Protein AF-0000000076756910 (afdb_homodimer)

Sequence (276 aa):
MNANWENCRSMVLSVLRIAAGYMFMLHGSAKLLGLPHVEMFDGLQLFSLYGVAGMLELGGGLLVLLGLFTRPAAFILSGQMAVAYFIGHVSGKGHALIPFMNGGEAAALFSFVFLYLAAAGGGKWSLDAMLCKKRQGYMNANWENCRSMVLSVLRIAAGYMFMLHGSAKLLGLPHVEMFDGLQLFSLYGVAGMLELGGGLLVLLGLFTRPAAFILSGQMAVAYFIGHVSGKGHALIPFMNGGEAAALFSFVFLYLAAAGGGKWSLDAMLCKKRQGY

Nearest PDB structures (foldseek):
  8jj5-assembly1_D  TM=4.216E-01  e=4.833E+00  Sus scrofa
  8hj1-assembly1_R  TM=2.826E-01  e=2.549E+00  Homo sapiens
  8ufh-assembly1_G  TM=2.211E-01  e=7.527E+00  Acinetobacter baylyi ADP1
  8fro-assembly1_G  TM=2.506E-01  e=7.527E+00  Acinetobacter baylyi ADP1
  8jj5-assembly1_D  TM=4.221E-01  e=3.986E+00  Sus scrofa

Foldseek 3Di:
DDPVVQQVVLVVLLVLQLVLLVVQLCLLCCQPVVVPPDPVNPPPDLPDLSNVSSCLSNVLSVCSNQQHVLQVSLQVLLVSLVCCQCVVFCVVQNPSPPSVRRVSPSSNVSNVSSNVCNVVGNGDRHVVNVVVVVVVPD/DDPVVVQVVLVVLLVLQLVLLVVQLCLLCCQPVVVPPDPVNPPPDLPDLSNVSSCLSNVLSVCSNQQHVLQVSLQVLLVSLVCCQCVVFCVPQNPSPPSVRRVSPSSNVSNVSSNVCNVVGNGDRHVVNVVVVVVVPD

Secondary structure (DSSP, 8-state):
--HHHHHHHHHHHHHHHHHHHHHHHHHHHHHHH-SS--GGGTT--TTSHHHHHHHIIIIIHHHHHHTSSHHHHHHHHHHHHHHIIIIIIIHHH--TT-GGGTT-HHHHHHHHHHHHHHHH-S-TTSHHHHHHHHHTT-/--HHHHHHHHHHHHHHHHHHHHHHHHHHHHHHH-SS--GGGTT--TTSHHHHHHHIIIIIHHHHHHTSSHHHHHHHHHHHHHHIIIIIIIHHH--TT-GGGTT-HHHHHHHHHHHHHHHH-S-TTSHHHHHHHHHTT-

Solvent-accessible surface area (backbone atoms only — not comparable to full-atom values): 13238 Å² total; per-residue (Å²): 134,60,69,68,54,55,50,49,30,28,46,41,44,22,51,37,38,33,52,51,12,48,61,41,19,43,55,7,29,20,43,74,68,45,51,61,75,47,79,90,36,64,86,62,47,64,87,38,75,66,25,47,48,16,50,47,23,31,55,37,13,47,30,35,37,48,8,39,63,22,30,67,41,21,41,52,49,14,51,50,22,50,49,44,25,45,64,71,13,24,71,82,59,36,52,79,89,41,33,78,78,29,76,22,38,48,34,50,50,47,17,40,52,22,43,32,31,31,59,66,40,38,34,66,78,10,47,49,47,53,53,54,44,55,70,70,68,109,133,62,69,68,54,56,50,49,32,28,45,41,42,21,51,36,38,33,52,52,12,48,61,42,18,44,55,7,29,20,44,72,69,45,51,61,75,46,77,90,35,62,86,62,47,65,87,38,75,65,26,48,48,17,50,47,24,31,54,39,15,48,30,35,38,48,7,39,64,22,29,66,42,22,42,53,50,14,52,50,22,49,49,44,27,46,67,69,14,25,70,82,60,35,53,80,89,41,32,78,78,29,75,23,38,45,35,49,50,48,16,40,54,22,44,32,30,31,58,68,40,36,33,65,78,10,47,47,47,52,53,54,44,53,71,69,66,110

Radius of gyration: 18.99 Å; Cα contacts (8 Å, |Δi|>4): 455; chains: 2; bounding box: 44×50×40 Å

InterPro domains:
  IPR032808 DoxX family [PF07681] (13-89)
  IPR051907 DoxX-like inner membrane-associated oxidoreductase [PTHR33452] (6-134)

Organism: NCBI:txid1073362

pLDDT: mean 96.22, std 7.47, range [47.09, 99.0]

Structure (mmCIF, N/CA/C/O backbone):
data_AF-0000000076756910-model_v1
#
loop_
_entity.id
_entity.type
_entity.pdbx_description
1 polymer 'DoxX family protein'
#
loop_
_atom_site.group_PDB
_atom_site.id
_atom_site.type_symbol
_atom_site.label_atom_id
_atom_site.label_alt_id
_atom_site.label_comp_id
_atom_site.label_asym_id
_atom_site.label_entity_id
_atom_site.label_seq_id
_atom_site.pdbx_PDB_ins_code
_atom_site.Cartn_x
_atom_site.Cartn_y
_atom_site.Cartn_z
_atom_site.occupancy
_atom_site.B_iso_or_equiv
_atom_site.auth_seq_id
_atom_site.auth_comp_id
_atom_site.auth_asym_id
_atom_site.auth_atom_id
_atom_site.pdbx_PDB_model_num
ATOM 1 N N . MET A 1 1 ? 5.43 24.969 6.242 1 56.47 1 MET A N 1
ATOM 2 C CA . MET A 1 1 ? 4.949 24.266 5.055 1 56.47 1 MET A CA 1
ATOM 3 C C . MET A 1 1 ? 3.939 25.125 4.297 1 56.47 1 MET A C 1
ATOM 5 O O . MET A 1 1 ? 3.021 25.688 4.895 1 56.47 1 MET A O 1
ATOM 9 N N . ASN A 1 2 ? 4.156 25.484 2.977 1 75.94 2 ASN A N 1
ATOM 10 C CA . ASN A 1 2 ? 3.297 26.312 2.141 1 75.94 2 ASN A CA 1
ATOM 11 C C . ASN A 1 2 ? 1.908 25.703 1.982 1 75.94 2 ASN A C 1
ATOM 13 O O . ASN A 1 2 ? 1.761 24.484 1.964 1 75.94 2 ASN A O 1
ATOM 17 N N . ALA A 1 3 ? 0.9 26.469 2.182 1 86.75 3 ALA A N 1
ATOM 18 C CA . ALA A 1 3 ? -0.508 26.094 2.094 1 86.75 3 ALA A CA 1
ATOM 19 C C . ALA A 1 3 ? -0.773 25.25 0.851 1 86.75 3 ALA A C 1
ATOM 21 O O . ALA A 1 3 ? -1.549 24.281 0.897 1 86.75 3 ALA A O 1
ATOM 22 N N . ASN A 1 4 ? -0.135 25.547 -0.211 1 88.94 4 ASN A N 1
ATOM 23 C CA . ASN A 1 4 ? -0.32 24.828 -1.466 1 88.94 4 ASN A CA 1
ATOM 24 C C . ASN A 1 4 ? 0.181 23.391 -1.366 1 88.94 4 ASN A C 1
ATOM 26 O O . ASN A 1 4 ? -0.437 22.469 -1.912 1 88.94 4 ASN A O 1
ATOM 30 N N . TRP A 1 5 ? 1.183 23.203 -0.645 1 88.88 5 TRP A N 1
ATOM 31 C CA . TRP A 1 5 ? 1.76 21.875 -0.508 1 88.88 5 TRP A CA 1
ATOM 32 C C . TRP A 1 5 ? 0.896 21 0.39 1 88.88 5 TRP A C 1
ATOM 34 O O . TRP A 1 5 ? 0.742 19.797 0.136 1 88.88 5 TRP A O 1
ATOM 44 N N . GLU A 1 6 ? 0.354 21.656 1.402 1 90.31 6 GLU A N 1
ATOM 45 C CA . GLU A 1 6 ? -0.531 20.922 2.299 1 90.31 6 GLU A CA 1
ATOM 46 C C . GLU A 1 6 ? -1.795 20.469 1.574 1 90.31 6 GLU A C 1
ATOM 48 O O . GLU A 1 6 ? -2.299 19.359 1.823 1 90.31 6 GLU A O 1
ATOM 53 N N . ASN A 1 7 ? -2.221 21.359 0.764 1 93.38 7 ASN A N 1
ATOM 54 C CA . ASN A 1 7 ? -3.391 21.016 -0.039 1 93.38 7 ASN A CA 1
ATOM 55 C C . ASN A 1 7 ? -3.098 19.844 -0.984 1 93.38 7 ASN A C 1
ATOM 57 O O . ASN A 1 7 ? -3.918 18.938 -1.129 1 93.38 7 ASN A O 1
ATOM 61 N N . CYS A 1 8 ? -1.988 19.906 -1.622 1 95.44 8 CYS A N 1
ATOM 62 C CA . CYS A 1 8 ? -1.572 18.828 -2.516 1 95.44 8 CYS A CA 1
ATOM 63 C C . CYS A 1 8 ? -1.446 17.516 -1.761 1 95.44 8 CYS A C 1
ATOM 65 O O . CYS A 1 8 ? -1.952 16.484 -2.211 1 95.44 8 CYS A O 1
ATOM 67 N N . ARG A 1 9 ? -0.808 17.578 -0.657 1 96.62 9 ARG A N 1
ATOM 68 C CA . ARG A 1 9 ? -0.624 16.391 0.165 1 96.62 9 ARG A CA 1
ATOM 69 C C . ARG A 1 9 ? -1.966 15.773 0.55 1 96.62 9 ARG A C 1
ATOM 71 O O . ARG A 1 9 ? -2.143 14.555 0.478 1 96.62 9 ARG A O 1
ATOM 78 N N . SER A 1 10 ? -2.883 16.594 0.909 1 97.88 10 SER A N 1
ATOM 79 C CA . SER A 1 10 ? -4.195 16.109 1.332 1 97.88 10 SER A CA 1
ATOM 80 C C . SER A 1 10 ? -4.969 15.508 0.164 1 97.88 10 SER A C 1
ATOM 82 O O . SER A 1 10 ? -5.711 14.539 0.339 1 97.88 10 SER A O 1
ATOM 84 N N . MET A 1 11 ? -4.797 16.078 -0.981 1 98.44 11 MET A N 1
ATOM 85 C CA . MET A 1 11 ? -5.434 15.539 -2.182 1 98.44 11 MET A CA 1
ATOM 86 C C . MET A 1 11 ? -4.844 14.18 -2.551 1 98.44 11 MET A C 1
ATOM 88 O O . MET A 1 11 ? -5.582 13.242 -2.873 1 98.44 11 MET A O 1
ATOM 92 N N . VAL A 1 12 ? -3.551 14.086 -2.475 1 98.81 12 VAL A N 1
ATOM 93 C CA . VAL A 1 12 ? -2.904 12.836 -2.844 1 98.81 12 VAL A CA 1
ATOM 94 C C . VAL A 1 12 ? -3.203 11.766 -1.791 1 98.81 12 VAL A C 1
ATOM 96 O O . VAL A 1 12 ? -3.338 10.586 -2.115 1 98.81 12 VAL A O 1
ATOM 99 N N . LEU A 1 13 ? -3.359 12.18 -0.541 1 98.88 13 LEU A N 1
ATOM 100 C CA . LEU A 1 13 ? -3.82 11.258 0.485 1 98.88 13 LEU A CA 1
ATOM 101 C C . LEU A 1 13 ? -5.184 10.68 0.124 1 98.88 13 LEU A C 1
ATOM 103 O O . LEU A 1 13 ? -5.43 9.484 0.306 1 98.88 13 LEU A O 1
ATOM 107 N N . SER A 1 14 ? -6.082 11.539 -0.373 1 98.94 14 SER A N 1
ATOM 108 C CA . SER A 1 14 ? -7.395 11.078 -0.814 1 98.94 14 SER A CA 1
ATOM 109 C C . SER A 1 14 ? -7.273 10.047 -1.933 1 98.94 14 SER A C 1
ATOM 111 O O . SER A 1 14 ? -8.023 9.07 -1.964 1 98.94 14 SER A O 1
ATOM 113 N N . VAL A 1 15 ? -6.348 10.273 -2.785 1 98.94 15 VAL A N 1
ATOM 114 C CA . VAL A 1 15 ? -6.145 9.359 -3.902 1 98.94 15 VAL A CA 1
ATOM 115 C C . VAL A 1 15 ? -5.688 7.996 -3.383 1 98.94 15 VAL A C 1
ATOM 117 O O . VAL A 1 15 ? -6.203 6.957 -3.801 1 98.94 15 VAL A O 1
ATOM 120 N N . LEU A 1 16 ? -4.762 7.996 -2.477 1 98.94 16 LEU A N 1
ATOM 121 C CA . LEU A 1 16 ? -4.305 6.754 -1.869 1 98.94 16 LEU A CA 1
ATOM 122 C C . LEU A 1 16 ? -5.449 6.035 -1.165 1 98.94 16 LEU A C 1
ATOM 124 O O . LEU A 1 16 ? -5.629 4.828 -1.33 1 98.94 16 LEU A O 1
ATOM 128 N N . ARG A 1 17 ? -6.172 6.762 -0.408 1 98.94 17 ARG A N 1
ATOM 129 C CA . ARG A 1 17 ? -7.293 6.203 0.342 1 98.94 17 ARG A CA 1
ATOM 130 C C . ARG A 1 17 ? -8.328 5.59 -0.596 1 98.94 17 ARG A C 1
ATOM 132 O O . ARG A 1 17 ? -8.812 4.48 -0.356 1 98.94 17 ARG A O 1
ATOM 139 N N . ILE A 1 18 ? -8.711 6.305 -1.617 1 99 18 ILE A N 1
ATOM 140 C CA . ILE A 1 18 ? -9.719 5.855 -2.566 1 99 18 ILE A CA 1
ATOM 141 C C . ILE A 1 18 ? -9.234 4.586 -3.27 1 99 18 ILE A C 1
ATOM 143 O O . ILE A 1 18 ? -9.984 3.609 -3.379 1 99 18 ILE A O 1
ATOM 147 N N . ALA A 1 19 ? -8.016 4.602 -3.711 1 98.94 19 ALA A N 1
ATOM 148 C CA . ALA A 1 19 ? -7.453 3.439 -4.395 1 98.94 19 ALA A CA 1
ATOM 149 C C . ALA A 1 19 ? -7.402 2.227 -3.471 1 98.94 19 ALA A C 1
ATOM 151 O O . ALA A 1 19 ? -7.852 1.138 -3.84 1 98.94 19 ALA A O 1
ATOM 152 N N . ALA A 1 20 ? -6.863 2.424 -2.244 1 98.94 20 ALA A N 1
ATOM 153 C CA . ALA A 1 20 ? -6.742 1.328 -1.284 1 98.94 20 ALA A CA 1
ATOM 154 C C . ALA A 1 20 ? -8.117 0.806 -0.875 1 98.94 20 ALA A C 1
ATOM 156 O O . ALA A 1 20 ? -8.336 -0.406 -0.814 1 98.94 20 ALA A O 1
ATOM 157 N N . GLY A 1 21 ? -9.055 1.775 -0.58 1 99 21 GLY A N 1
ATOM 158 C CA . GLY A 1 21 ? -10.398 1.36 -0.213 1 99 21 GLY A CA 1
ATOM 159 C C . GLY A 1 21 ? -11.094 0.559 -1.299 1 99 21 GLY A C 1
ATOM 160 O O . GLY A 1 21 ? -11.734 -0.454 -1.016 1 99 21 GLY A O 1
ATOM 161 N N . TYR A 1 22 ? -10.938 0.992 -2.502 1 98.94 22 TYR A N 1
ATOM 162 C CA . TYR A 1 22 ? -11.562 0.326 -3.637 1 98.94 22 TYR A CA 1
ATOM 163 C C . TYR A 1 22 ? -11.008 -1.082 -3.818 1 98.94 22 TYR A C 1
ATOM 165 O O . TYR A 1 22 ? -11.773 -2.051 -3.898 1 98.94 22 TYR A O 1
ATOM 173 N N . MET A 1 23 ? -9.719 -1.171 -3.904 1 98.94 23 MET A N 1
ATOM 174 C CA . MET A 1 23 ? -9.086 -2.469 -4.117 1 98.94 23 MET A CA 1
ATOM 175 C C . MET A 1 23 ? -9.43 -3.432 -2.984 1 98.94 23 MET A C 1
ATOM 177 O O . MET A 1 23 ? -9.641 -4.621 -3.219 1 98.94 23 MET A O 1
ATOM 181 N N . PHE A 1 24 ? -9.422 -2.861 -1.76 1 98.94 24 PHE A N 1
ATOM 182 C CA . PHE A 1 24 ? -9.719 -3.678 -0.59 1 98.94 24 PHE A CA 1
ATOM 183 C C . PHE A 1 24 ? -11.156 -4.176 -0.63 1 98.94 24 PHE A C 1
ATOM 185 O O . PHE A 1 24 ? -11.422 -5.348 -0.35 1 98.94 24 PHE A O 1
ATOM 192 N N . MET A 1 25 ? -12.109 -3.33 -1.024 1 98.94 25 MET A N 1
ATOM 193 C CA . MET A 1 25 ? -13.531 -3.648 -1.124 1 98.94 25 MET A CA 1
ATOM 194 C C . MET A 1 25 ? -13.766 -4.773 -2.123 1 98.94 25 MET A C 1
ATOM 196 O O . MET A 1 25 ? -14.656 -5.605 -1.93 1 98.94 25 MET A O 1
ATOM 200 N N . LEU A 1 26 ? -12.992 -4.816 -3.145 1 98.88 26 LEU A N 1
ATOM 201 C CA . LEU A 1 26 ? -13.133 -5.844 -4.172 1 98.88 26 LEU A CA 1
ATOM 202 C C . LEU A 1 26 ? -12.961 -7.234 -3.572 1 98.88 26 LEU A C 1
ATOM 204 O O . LEU A 1 26 ? -13.602 -8.188 -4.02 1 98.88 26 LEU A O 1
ATOM 208 N N . HIS A 1 27 ? -12.102 -7.348 -2.584 1 98.81 27 HIS A N 1
ATOM 209 C CA . HIS A 1 27 ? -11.922 -8.625 -1.91 1 98.81 27 HIS A CA 1
ATOM 210 C C . HIS A 1 27 ? -13.211 -9.07 -1.23 1 98.81 27 HIS A C 1
ATOM 212 O O . HIS A 1 27 ? -13.586 -10.242 -1.304 1 98.81 27 HIS A O 1
ATOM 218 N N . GLY A 1 28 ? -13.859 -8.109 -0.531 1 98.81 28 GLY A N 1
ATOM 219 C CA . GLY A 1 28 ? -15.133 -8.422 0.098 1 98.81 28 GLY A CA 1
ATOM 220 C C . GLY A 1 28 ? -16.234 -8.75 -0.9 1 98.81 28 GLY A C 1
ATOM 221 O O . GLY A 1 28 ? -17.047 -9.648 -0.669 1 98.81 28 GLY A O 1
ATOM 222 N N . SER A 1 29 ? -16.266 -7.996 -1.976 1 98.75 29 SER A N 1
ATOM 223 C CA . SER A 1 29 ? -17.25 -8.242 -3.033 1 98.75 29 SER A CA 1
ATOM 224 C C . SER A 1 29 ? -17.078 -9.641 -3.615 1 98.75 29 SER A C 1
ATOM 226 O O . SER A 1 29 ? -18.078 -10.328 -3.869 1 98.75 29 SER A O 1
ATOM 228 N N . ALA A 1 30 ? -15.875 -10.078 -3.869 1 98.75 30 ALA A N 1
ATOM 229 C CA . ALA A 1 30 ? -15.617 -11.414 -4.395 1 98.75 30 ALA A CA 1
ATOM 230 C C . ALA A 1 30 ? -16.062 -12.484 -3.408 1 98.75 30 ALA A C 1
ATOM 232 O O . ALA A 1 30 ? -16.656 -13.492 -3.803 1 98.75 30 ALA A O 1
ATOM 233 N N . LYS A 1 31 ? -15.836 -12.242 -2.107 1 98.75 31 LYS A N 1
ATOM 234 C CA . LYS A 1 31 ? -16.109 -13.242 -1.087 1 98.75 31 LYS A CA 1
ATOM 235 C C . LYS A 1 31 ? -17.609 -13.367 -0.837 1 98.75 31 LYS A C 1
ATOM 237 O O . LYS A 1 31 ? -18.141 -14.477 -0.716 1 98.75 31 LYS A O 1
ATOM 242 N N . LEU A 1 32 ? -18.281 -12.211 -0.833 1 98.38 32 LEU A N 1
ATOM 243 C CA . LEU A 1 32 ? -19.656 -12.219 -0.344 1 98.38 32 LEU A CA 1
ATOM 244 C C . LEU A 1 32 ? -20.641 -12.18 -1.504 1 98.38 32 LEU A C 1
ATOM 246 O O . LEU A 1 32 ? -21.766 -12.688 -1.388 1 98.38 32 LEU A O 1
ATOM 250 N N . LEU A 1 33 ? -20.25 -11.516 -2.604 1 98.12 33 LEU A N 1
ATOM 251 C CA . LEU A 1 33 ? -21.188 -11.289 -3.689 1 98.12 33 LEU A CA 1
ATOM 252 C C . LEU A 1 33 ? -20.812 -12.102 -4.922 1 98.12 33 LEU A C 1
ATOM 254 O O . LEU A 1 33 ? -21.562 -12.156 -5.895 1 98.12 33 LEU A O 1
ATOM 258 N N . GLY A 1 34 ? -19.609 -12.703 -4.945 1 98.12 34 GLY A N 1
ATOM 259 C CA . GLY A 1 34 ? -19.141 -13.438 -6.105 1 98.12 34 GLY A CA 1
ATOM 260 C C . GLY A 1 34 ? -18.812 -12.547 -7.285 1 98.12 34 GLY A C 1
ATOM 261 O O . GLY A 1 34 ? -18.859 -12.984 -8.438 1 98.12 34 GLY A O 1
ATOM 262 N N . LEU A 1 35 ? -18.625 -11.203 -6.992 1 97.75 35 LEU A N 1
ATOM 263 C CA . LEU A 1 35 ? -18.266 -10.219 -8.008 1 97.75 35 LEU A CA 1
ATOM 264 C C . LEU A 1 35 ? -16.891 -9.602 -7.707 1 97.75 35 LEU A C 1
ATOM 266 O O . LEU A 1 35 ? -16.797 -8.625 -6.961 1 97.75 35 LEU A O 1
ATOM 270 N N . PRO A 1 36 ? -15.82 -9.992 -8.445 1 97.81 36 PRO A N 1
ATOM 271 C CA . PRO A 1 36 ? -15.812 -11.062 -9.445 1 97.81 36 PRO A CA 1
ATOM 272 C C . PRO A 1 36 ? -15.945 -12.453 -8.828 1 97.81 36 PRO A C 1
ATOM 274 O O . PRO A 1 36 ? -15.812 -12.609 -7.613 1 97.81 36 PRO A O 1
ATOM 277 N N . HIS A 1 37 ? -16.156 -13.422 -9.625 1 98.12 37 HIS A N 1
ATOM 278 C CA . HIS A 1 37 ? -16.25 -14.797 -9.164 1 98.12 37 HIS A CA 1
ATOM 279 C C . HIS A 1 37 ? -14.859 -15.383 -8.914 1 98.12 37 HIS A C 1
ATOM 281 O O . HIS A 1 37 ? -13.984 -15.297 -9.773 1 98.12 37 HIS A O 1
ATOM 287 N N . VAL A 1 38 ? -14.734 -15.906 -7.742 1 97.31 38 VAL A N 1
ATOM 288 C CA . VAL A 1 38 ? -13.555 -16.656 -7.34 1 97.31 38 VAL A CA 1
ATOM 289 C C . VAL A 1 38 ? -13.977 -18.016 -6.773 1 97.31 38 VAL A C 1
ATOM 291 O O . VAL A 1 38 ? -14.68 -18.078 -5.758 1 97.31 38 VAL A O 1
ATOM 294 N N . GLU A 1 39 ? -13.547 -19.031 -7.367 1 97.62 39 GLU A N 1
ATOM 295 C CA . GLU A 1 39 ? -14.008 -20.375 -7.086 1 97.62 39 GLU A CA 1
ATOM 296 C C . GLU A 1 39 ? -13.805 -20.75 -5.621 1 97.62 39 GLU A C 1
ATOM 298 O O . GLU A 1 39 ? -14.664 -21.375 -5.004 1 97.62 39 GLU A O 1
ATOM 303 N N . MET A 1 40 ? -12.773 -20.297 -5.043 1 95.38 40 MET A N 1
ATOM 304 C CA . MET A 1 40 ? -12.422 -20.656 -3.676 1 95.38 40 MET A CA 1
ATOM 305 C C . MET A 1 40 ? -13.461 -20.156 -2.688 1 95.38 40 MET A C 1
ATOM 307 O O . MET A 1 40 ? -13.562 -20.656 -1.567 1 95.38 40 MET A O 1
ATOM 311 N N . PHE A 1 41 ? -14.25 -19.219 -3.102 1 97.31 41 PHE A N 1
ATOM 312 C CA . PHE A 1 41 ? -15.195 -18.609 -2.17 1 97.31 41 PHE A CA 1
ATOM 313 C C . PHE A 1 41 ? -16.594 -19.172 -2.367 1 97.31 41 PHE A C 1
ATOM 315 O O . PHE A 1 41 ? -17.531 -18.734 -1.696 1 97.31 41 PHE A O 1
ATOM 322 N N . ASP A 1 42 ? -16.719 -20.078 -3.299 1 97.19 42 ASP A N 1
ATOM 323 C CA . ASP A 1 42 ? -18.031 -20.703 -3.488 1 97.19 42 ASP A CA 1
ATOM 324 C C . ASP A 1 42 ? -18.5 -21.375 -2.207 1 97.19 42 ASP A C 1
ATOM 326 O O . ASP A 1 42 ? -17.75 -22.109 -1.567 1 97.19 42 ASP A O 1
ATOM 330 N N . GLY A 1 43 ? -19.766 -21.109 -1.822 1 96.44 43 GLY A N 1
ATOM 331 C CA . GLY A 1 43 ? -20.328 -21.766 -0.662 1 96.44 43 GLY A CA 1
ATOM 332 C C . GLY A 1 43 ? -19.828 -21.219 0.655 1 96.44 43 GLY A C 1
ATOM 333 O O . GLY A 1 43 ? -20.031 -21.812 1.71 1 96.44 43 GLY A O 1
ATOM 334 N N . LEU A 1 44 ? -19.203 -20.094 0.571 1 95.81 44 LEU A N 1
ATOM 335 C CA . LEU A 1 44 ? -18.672 -19.422 1.75 1 95.81 44 LEU A CA 1
ATOM 336 C C . LEU A 1 44 ? -19.75 -19.203 2.793 1 95.81 44 LEU A C 1
ATOM 338 O O . LEU A 1 44 ? -20.859 -18.797 2.455 1 95.81 44 LEU A O 1
ATOM 342 N N . GLN A 1 45 ? -19.391 -19.547 4.074 1 97.38 45 GLN A N 1
ATOM 343 C CA . GLN A 1 45 ? -20.281 -19.281 5.191 1 97.38 45 GLN A CA 1
ATOM 344 C C . GLN A 1 45 ? -20.031 -17.906 5.797 1 97.38 45 GLN A C 1
ATOM 346 O O . GLN A 1 45 ? -18.875 -17.547 6.051 1 97.38 45 GLN A O 1
ATOM 351 N N . LEU A 1 46 ? -21.016 -17.281 6.137 1 96.44 46 LEU A N 1
ATOM 352 C CA . LEU A 1 46 ? -20.922 -15.883 6.559 1 96.44 46 LEU A CA 1
ATOM 353 C C . LEU A 1 46 ? -20.141 -15.758 7.863 1 96.44 46 LEU A C 1
ATOM 355 O O . LEU A 1 46 ? -19.391 -14.797 8.055 1 96.44 46 LEU A O 1
ATOM 359 N N . PHE A 1 47 ? -20.234 -16.75 8.734 1 97.31 47 PHE A N 1
ATOM 360 C CA . PHE A 1 47 ? -19.594 -16.609 10.039 1 97.31 47 PHE A CA 1
ATOM 361 C C . PHE A 1 47 ? -18.312 -17.438 10.109 1 97.31 47 PHE A C 1
ATOM 363 O O . PHE A 1 47 ? -17.75 -17.609 11.18 1 97.31 47 PHE A O 1
ATOM 370 N N . SER A 1 48 ? -17.828 -17.906 8.922 1 97.38 48 SER A N 1
ATOM 371 C CA . SER A 1 48 ? -16.484 -18.453 8.812 1 97.38 48 SER A CA 1
ATOM 372 C C . SER A 1 48 ? -15.43 -17.344 8.836 1 97.38 48 SER A C 1
ATOM 374 O O . SER A 1 48 ? -15.766 -16.156 8.82 1 97.38 48 SER A O 1
ATOM 376 N N . LEU A 1 49 ? -14.195 -17.734 8.938 1 96.75 49 LEU A N 1
ATOM 377 C CA . LEU A 1 49 ? -13.086 -16.781 8.891 1 96.75 49 LEU A CA 1
ATOM 378 C C . LEU A 1 49 ? -13.148 -15.938 7.625 1 96.75 49 LEU A C 1
ATOM 380 O O . LEU A 1 49 ? -13.039 -14.711 7.688 1 96.75 49 LEU A O 1
ATOM 384 N N . TYR A 1 50 ? -13.383 -16.547 6.5 1 97.12 50 TYR A N 1
ATOM 385 C CA . TYR A 1 50 ? -13.469 -15.836 5.23 1 97.12 50 TYR A CA 1
ATOM 386 C C . TYR A 1 50 ? -14.727 -14.984 5.168 1 97.12 50 TYR A C 1
ATOM 388 O O . TYR A 1 50 ? -14.734 -13.922 4.539 1 97.12 50 TYR A O 1
ATOM 396 N N . GLY A 1 51 ? -15.789 -15.43 5.793 1 98.25 51 GLY A N 1
ATOM 397 C CA . GLY A 1 51 ? -17.016 -14.641 5.84 1 98.25 51 GLY A CA 1
ATOM 398 C C . GLY A 1 51 ? -16.859 -13.352 6.617 1 98.25 51 GLY A C 1
ATOM 399 O O . GLY A 1 51 ? -17.25 -12.281 6.141 1 98.25 51 GLY A O 1
ATOM 400 N N . VAL A 1 52 ? -16.266 -13.477 7.773 1 98.38 52 VAL A N 1
ATOM 401 C CA . VAL A 1 52 ? -16.016 -12.297 8.594 1 98.38 52 VAL A CA 1
ATOM 402 C C . VAL A 1 52 ? -15.047 -11.359 7.875 1 98.38 52 VAL A C 1
ATOM 404 O O . VAL A 1 52 ? -15.25 -10.141 7.867 1 98.38 52 VAL A O 1
ATOM 407 N N . ALA A 1 53 ? -14.055 -11.953 7.277 1 98.75 53 ALA A N 1
ATOM 408 C CA . ALA A 1 53 ? -13.125 -11.141 6.492 1 98.75 53 ALA A CA 1
ATOM 409 C C . ALA A 1 53 ? -13.859 -10.391 5.379 1 98.75 53 ALA A C 1
ATOM 411 O O . ALA A 1 53 ? -13.617 -9.203 5.16 1 98.75 53 ALA A O 1
ATOM 412 N N . GLY A 1 54 ? -14.688 -11.062 4.66 1 98.81 54 GLY A N 1
ATOM 413 C CA . GLY A 1 54 ? -15.453 -10.445 3.592 1 98.81 54 GLY A CA 1
ATOM 414 C C . GLY A 1 54 ? -16.312 -9.281 4.062 1 98.81 54 GLY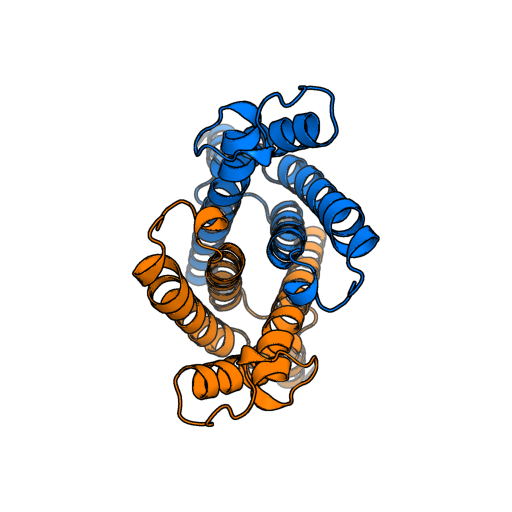 A C 1
ATOM 415 O O . GLY A 1 54 ? -16.406 -8.258 3.387 1 98.81 54 GLY A O 1
ATOM 416 N N . MET A 1 55 ? -16.938 -9.438 5.219 1 98.88 55 MET A N 1
ATOM 417 C CA . MET A 1 55 ? -17.766 -8.375 5.77 1 98.88 55 MET A CA 1
ATOM 418 C C . MET A 1 55 ? -16.922 -7.148 6.105 1 98.88 55 MET A C 1
ATOM 420 O O . MET A 1 55 ? -17.328 -6.023 5.797 1 98.88 55 MET A O 1
ATOM 424 N N . LEU A 1 56 ? -15.836 -7.383 6.711 1 98.94 56 LEU A N 1
ATOM 425 C CA . LEU A 1 56 ? -14.953 -6.273 7.031 1 98.94 56 LEU A CA 1
ATOM 426 C C . LEU A 1 56 ? -14.414 -5.621 5.758 1 98.94 56 LEU A C 1
ATOM 428 O O . LEU A 1 56 ? -14.336 -4.391 5.676 1 98.94 56 LEU A O 1
ATOM 432 N N . GLU A 1 57 ? -14.078 -6.457 4.82 1 99 57 GLU A N 1
ATOM 433 C CA . GLU A 1 57 ? -13.5 -5.953 3.58 1 99 57 GLU A CA 1
ATOM 434 C C . GLU A 1 57 ? -14.531 -5.164 2.771 1 99 57 GLU A C 1
ATOM 436 O O . GLU A 1 57 ? -14.234 -4.074 2.281 1 99 57 GLU A O 1
ATOM 441 N N . LEU A 1 58 ? -15.703 -5.66 2.641 1 98.94 58 LEU A N 1
ATOM 442 C CA . LEU A 1 58 ? -16.719 -4.965 1.872 1 98.94 58 LEU A CA 1
ATOM 443 C C . LEU A 1 58 ? -17.188 -3.701 2.596 1 98.94 58 LEU A C 1
ATOM 445 O O . LEU A 1 58 ? -17.141 -2.607 2.029 1 98.94 58 LEU A O 1
ATOM 449 N N . GLY A 1 59 ? -17.609 -3.906 3.838 1 98.88 59 GLY A N 1
ATOM 450 C CA . GLY A 1 59 ? -18.078 -2.775 4.617 1 98.88 59 GLY A CA 1
ATOM 451 C C . GLY A 1 59 ? -17 -1.771 4.941 1 98.88 59 GLY A C 1
ATOM 452 O O . GLY A 1 59 ? -17.172 -0.569 4.723 1 98.88 59 GLY A O 1
ATOM 453 N N . GLY A 1 60 ? -15.906 -2.264 5.512 1 98.94 60 GLY A N 1
ATOM 454 C CA . GLY A 1 60 ? -14.797 -1.395 5.855 1 98.94 60 GLY A CA 1
ATOM 455 C C . GLY A 1 60 ? -14.148 -0.742 4.648 1 98.94 60 GLY A C 1
ATOM 456 O O . GLY A 1 60 ? -13.797 0.439 4.691 1 98.94 60 GLY A O 1
ATOM 457 N N . GLY A 1 61 ? -13.961 -1.537 3.559 1 98.94 61 GLY A N 1
ATOM 458 C CA . GLY A 1 61 ? -13.438 -0.965 2.326 1 98.94 61 GLY A CA 1
ATOM 459 C C . GLY A 1 61 ? -14.305 0.156 1.779 1 98.94 61 GLY A C 1
ATOM 460 O O . GLY A 1 61 ? -13.789 1.168 1.302 1 98.94 61 GLY A O 1
ATOM 461 N N . LEU A 1 62 ? -15.57 -0.001 1.839 1 98.94 62 LEU A N 1
ATOM 462 C CA . LEU A 1 62 ? -16.5 1.026 1.384 1 98.94 62 LEU A CA 1
ATOM 463 C C . LEU A 1 62 ? -16.375 2.283 2.238 1 98.94 62 LEU A C 1
ATOM 465 O O . LEU A 1 62 ? -16.375 3.398 1.711 1 98.94 62 LEU A O 1
ATOM 469 N N . LEU A 1 63 ? -16.344 2.121 3.543 1 98.94 63 LEU A N 1
ATOM 470 C CA . LEU A 1 63 ? -16.188 3.266 4.434 1 98.94 63 LEU A CA 1
ATOM 471 C C . LEU A 1 63 ? -14.898 4.023 4.125 1 98.94 63 LEU A C 1
ATOM 473 O O . LEU A 1 63 ? -14.906 5.254 4.039 1 98.94 63 LEU A O 1
ATOM 477 N N . VAL A 1 64 ? -13.828 3.291 3.941 1 98.94 64 VAL A N 1
ATOM 478 C CA . VAL A 1 64 ? -12.539 3.914 3.637 1 98.94 64 VAL A CA 1
ATOM 479 C C . VAL A 1 64 ? -12.602 4.586 2.266 1 98.94 64 VAL A C 1
ATOM 481 O O . VAL A 1 64 ? -12.133 5.715 2.1 1 98.94 64 VAL A O 1
ATOM 484 N N . LEU A 1 65 ? -13.188 3.934 1.311 1 98.94 65 LEU A N 1
ATOM 485 C CA . LEU A 1 65 ? -13.336 4.48 -0.034 1 98.94 65 LEU A CA 1
ATOM 486 C C . LEU A 1 65 ? -14.039 5.828 0.001 1 98.94 65 LEU A C 1
ATOM 488 O O . LEU A 1 65 ? -13.602 6.781 -0.645 1 98.94 65 LEU A O 1
ATOM 492 N N . LEU A 1 66 ? -15.016 5.941 0.795 1 98.88 66 LEU A N 1
ATOM 493 C CA . LEU A 1 66 ? -15.828 7.145 0.875 1 98.88 66 LEU A CA 1
ATOM 494 C C . LEU A 1 66 ? -15.188 8.18 1.799 1 98.88 66 LEU A C 1
ATOM 496 O O . LEU A 1 66 ? -15.531 9.359 1.752 1 98.88 66 LEU A O 1
ATOM 500 N N . GLY A 1 67 ? -14.289 7.734 2.582 1 98.88 67 GLY A N 1
ATOM 501 C CA . GLY A 1 67 ? -13.742 8.602 3.611 1 98.88 67 GLY A CA 1
ATOM 502 C C . GLY A 1 67 ? -14.734 8.938 4.707 1 98.88 67 GLY A C 1
ATOM 503 O O . GLY A 1 67 ? -14.883 10.102 5.078 1 98.88 67 GLY A O 1
ATOM 504 N N . LEU A 1 68 ? -15.422 7.977 5.141 1 98.81 68 LEU A N 1
ATOM 505 C CA . LEU A 1 68 ? -16.375 8.078 6.238 1 98.81 68 LEU A CA 1
ATOM 506 C C . LEU A 1 68 ? -15.914 7.254 7.438 1 98.81 68 LEU A C 1
ATOM 508 O O . LEU A 1 68 ? -15.648 6.059 7.305 1 98.81 68 LEU A O 1
ATOM 512 N N . PHE A 1 69 ? -15.844 7.887 8.656 1 98.62 69 PHE A N 1
ATOM 513 C CA . PHE A 1 69 ? -15.273 7.219 9.82 1 98.62 69 PHE A CA 1
ATOM 514 C C . PHE A 1 69 ? -13.938 6.57 9.477 1 98.62 69 PHE A C 1
ATOM 516 O O . PHE A 1 69 ? -13.711 5.402 9.797 1 98.62 69 PHE A O 1
ATOM 523 N N . THR A 1 70 ? -13.164 7.32 8.766 1 98.88 70 THR A N 1
ATOM 524 C CA . THR A 1 70 ? -11.945 6.773 8.172 1 98.88 70 THR A CA 1
ATOM 525 C C . THR A 1 70 ? -11.031 6.207 9.25 1 98.88 70 THR A C 1
ATOM 527 O O . THR A 1 70 ? -10.57 5.066 9.148 1 98.88 70 THR A O 1
ATOM 530 N N . ARG A 1 71 ? -10.789 6.918 10.312 1 98.75 71 ARG A N 1
ATOM 531 C CA . ARG A 1 71 ? -9.773 6.551 11.297 1 98.75 71 ARG A CA 1
ATOM 532 C C . ARG A 1 71 ? -10.141 5.246 11.992 1 98.75 71 ARG A C 1
ATOM 534 O O . ARG A 1 71 ? -9.367 4.289 11.984 1 98.75 71 ARG A O 1
ATOM 541 N N . PRO A 1 72 ? -11.328 5.09 12.586 1 98.88 72 PRO A N 1
ATOM 542 C CA . PRO A 1 72 ? -11.625 3.82 13.25 1 98.88 72 PRO A CA 1
ATOM 543 C C . PRO A 1 72 ? -11.75 2.658 12.266 1 98.88 72 PRO A C 1
ATOM 545 O O . PRO A 1 72 ? -11.336 1.538 12.57 1 98.88 72 PRO A O 1
ATOM 548 N N . ALA A 1 73 ? -12.344 2.881 11.094 1 98.94 73 ALA A N 1
ATOM 549 C CA . ALA A 1 73 ? -12.438 1.823 10.086 1 98.94 73 ALA A CA 1
ATOM 550 C C . ALA A 1 73 ? -11.055 1.342 9.664 1 98.94 73 ALA A C 1
ATOM 552 O O . ALA A 1 73 ? -10.797 0.137 9.625 1 98.94 73 ALA A O 1
ATOM 553 N N . ALA A 1 74 ? -10.211 2.293 9.391 1 99 74 ALA A N 1
ATOM 554 C CA . ALA A 1 74 ? -8.867 1.952 8.938 1 99 74 ALA A CA 1
ATOM 555 C C . ALA A 1 74 ? -8.094 1.21 10.023 1 99 74 ALA A C 1
ATOM 557 O O . ALA A 1 74 ? -7.32 0.296 9.727 1 99 74 ALA A O 1
ATOM 558 N N . PHE A 1 75 ? -8.289 1.576 11.234 1 98.94 75 PHE A N 1
ATOM 559 C CA . PHE A 1 75 ? -7.602 0.899 12.328 1 98.94 75 PHE A CA 1
ATOM 560 C C . PHE A 1 75 ? -8.008 -0.567 12.398 1 98.94 75 PHE A C 1
ATOM 562 O O . PHE A 1 75 ? -7.156 -1.451 12.508 1 98.94 75 PHE A O 1
ATOM 569 N N . ILE A 1 76 ? -9.273 -0.81 12.352 1 98.94 76 ILE A N 1
ATOM 570 C CA . ILE A 1 76 ? -9.797 -2.168 12.406 1 98.94 76 ILE A CA 1
ATOM 571 C C . ILE A 1 76 ? -9.281 -2.971 11.211 1 98.94 76 ILE A C 1
ATOM 573 O O . ILE A 1 76 ? -8.828 -4.105 11.367 1 98.94 76 ILE A O 1
ATOM 577 N N . LEU A 1 77 ? -9.32 -2.359 10.039 1 99 77 LEU A N 1
ATOM 578 C CA . LEU A 1 77 ? -8.906 -3.045 8.82 1 99 77 LEU A CA 1
ATOM 579 C C . LEU A 1 77 ? -7.402 -3.316 8.836 1 99 77 LEU A C 1
ATOM 581 O O . LEU A 1 77 ? -6.949 -4.332 8.305 1 99 77 LEU A O 1
ATOM 585 N N . SER A 1 78 ? -6.637 -2.387 9.375 1 99 78 SER A N 1
ATOM 586 C CA . SER A 1 78 ? -5.211 -2.637 9.555 1 99 78 SER A CA 1
ATOM 587 C C . SER A 1 78 ? -4.973 -3.908 10.359 1 99 78 SER A C 1
ATOM 589 O O . SER A 1 78 ? -4.16 -4.754 9.977 1 99 78 SER A O 1
ATOM 591 N N . GLY A 1 79 ? -5.684 -3.994 11.477 1 98.94 79 GLY A N 1
ATOM 592 C CA . GLY A 1 79 ? -5.598 -5.199 12.281 1 98.94 79 GLY A CA 1
ATOM 593 C C . GLY A 1 79 ? -6.02 -6.449 11.539 1 98.94 79 GLY A C 1
ATOM 594 O O . GLY A 1 79 ? -5.379 -7.496 11.664 1 98.94 79 GLY A O 1
ATOM 595 N N . GLN A 1 80 ? -7.102 -6.363 10.828 1 98.94 80 GLN A N 1
ATOM 596 C CA . GLN A 1 80 ? -7.566 -7.5 10.047 1 98.94 80 GLN A CA 1
ATOM 597 C C . GLN A 1 80 ? -6.492 -7.977 9.07 1 98.94 80 GLN A C 1
ATOM 599 O O . GLN A 1 80 ? -6.277 -9.18 8.914 1 98.94 80 GLN A O 1
ATOM 604 N N . MET A 1 81 ? -5.828 -7.066 8.422 1 98.94 81 MET A N 1
ATOM 605 C CA . MET A 1 81 ? -4.82 -7.441 7.43 1 98.94 81 MET A CA 1
ATOM 606 C C . MET A 1 81 ? -3.582 -8.016 8.102 1 98.94 81 MET A C 1
ATOM 608 O O . MET A 1 81 ? -2.92 -8.898 7.547 1 98.94 81 MET A O 1
ATOM 612 N N . ALA A 1 82 ? -3.248 -7.516 9.336 1 98.88 82 ALA A N 1
ATOM 613 C CA . ALA A 1 82 ? -2.176 -8.148 10.094 1 98.88 82 ALA A CA 1
ATOM 614 C C . ALA A 1 82 ? -2.51 -9.609 10.398 1 98.88 82 ALA A C 1
ATOM 616 O O . ALA A 1 82 ? -1.68 -10.5 10.203 1 98.88 82 ALA A O 1
ATOM 617 N N . VAL A 1 83 ? -3.707 -9.812 10.82 1 98.69 83 VAL A N 1
ATOM 618 C CA . VAL A 1 83 ? -4.156 -11.172 11.117 1 98.69 83 VAL A CA 1
ATOM 619 C C . VAL A 1 83 ? -4.137 -12.016 9.844 1 98.69 83 VAL A C 1
ATOM 621 O O . VAL A 1 83 ? -3.648 -13.148 9.844 1 98.69 83 VAL A O 1
ATOM 624 N N . ALA A 1 84 ? -4.656 -11.508 8.742 1 98.56 84 ALA A N 1
ATOM 625 C CA . ALA A 1 84 ? -4.664 -12.219 7.465 1 98.56 84 ALA A CA 1
ATOM 626 C C . ALA A 1 84 ? -3.246 -12.57 7.027 1 98.56 84 ALA A C 1
ATOM 628 O O . ALA A 1 84 ? -3.004 -13.656 6.508 1 98.56 84 ALA A O 1
ATOM 629 N N . TYR A 1 85 ? -2.348 -11.672 7.219 1 98.81 85 TYR A N 1
ATOM 630 C CA . TYR A 1 85 ? -0.964 -11.914 6.824 1 98.81 85 TYR A CA 1
ATOM 631 C C . TYR A 1 85 ? -0.366 -13.078 7.605 1 98.81 85 TYR A C 1
ATOM 633 O O . TYR A 1 85 ? 0.234 -13.984 7.023 1 98.81 85 TYR A O 1
ATOM 641 N N . PHE A 1 86 ? -0.539 -13.039 8.883 1 98.69 86 PHE A N 1
ATOM 642 C CA . PHE A 1 86 ? 0.111 -14.055 9.711 1 98.69 86 PHE A CA 1
ATOM 643 C C . PHE A 1 86 ? -0.639 -15.375 9.625 1 98.69 86 PHE A C 1
ATOM 645 O O . PHE A 1 86 ? -0.026 -16.438 9.461 1 98.69 86 PHE A O 1
ATOM 652 N N . ILE A 1 87 ? -1.908 -15.43 9.656 1 97.75 87 ILE A N 1
ATOM 653 C CA . ILE A 1 87 ? -2.686 -16.656 9.633 1 97.75 87 ILE A CA 1
ATOM 654 C C . ILE A 1 87 ? -2.805 -17.172 8.203 1 97.75 87 ILE A C 1
ATOM 656 O O . ILE A 1 87 ? -2.699 -18.375 7.953 1 97.75 87 ILE A O 1
ATOM 660 N N . GLY A 1 88 ? -2.988 -16.281 7.27 1 96.62 88 GLY A N 1
ATOM 661 C CA . GLY A 1 88 ? -3.275 -16.688 5.902 1 96.62 88 GLY A CA 1
ATOM 662 C C . GLY A 1 88 ? -2.025 -16.891 5.07 1 96.62 88 GLY A C 1
ATOM 663 O O . GLY A 1 88 ? -2.057 -17.625 4.07 1 96.62 88 GLY A O 1
ATOM 664 N N . HIS A 1 89 ? -0.916 -16.344 5.465 1 98.12 89 HIS A N 1
ATOM 665 C CA . HIS A 1 89 ? 0.234 -16.375 4.57 1 98.12 89 HIS A CA 1
ATOM 666 C C . HIS A 1 89 ? 1.472 -16.906 5.285 1 98.12 89 HIS A C 1
ATOM 668 O O . HIS A 1 89 ? 2.098 -17.859 4.82 1 98.12 89 HIS A O 1
ATOM 674 N N . VAL A 1 90 ? 1.786 -16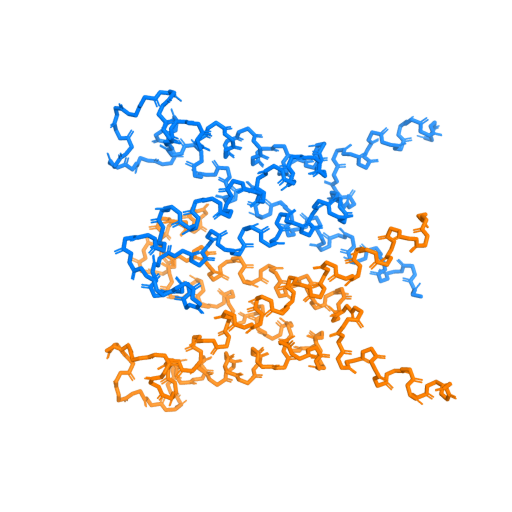.484 6.449 1 98.5 90 VAL A N 1
ATOM 675 C CA . VAL A 1 90 ? 3.012 -16.859 7.145 1 98.5 90 VAL A CA 1
ATOM 676 C C . VAL A 1 90 ? 2.867 -18.281 7.715 1 98.5 90 VAL A C 1
ATOM 678 O O . VAL A 1 90 ? 3.797 -19.078 7.637 1 98.5 90 VAL A O 1
ATOM 681 N N . SER A 1 91 ? 1.803 -18.609 8.336 1 97.75 91 SER A N 1
ATOM 682 C CA . SER A 1 91 ? 1.603 -19.875 9.023 1 97.75 91 SER A CA 1
ATOM 683 C C . SER A 1 91 ? 1.828 -21.062 8.078 1 97.75 91 SER A C 1
ATOM 685 O O . SER A 1 91 ? 2.467 -22.047 8.445 1 97.75 91 SER A O 1
ATOM 687 N N . GLY A 1 92 ? 1.438 -21 6.832 1 95.25 92 GLY A N 1
ATOM 688 C CA . GLY A 1 92 ? 1.535 -22.109 5.898 1 95.25 92 GLY A CA 1
ATOM 689 C C . GLY A 1 92 ? 2.762 -22.031 5.008 1 95.25 92 GLY A C 1
ATOM 690 O O . GLY A 1 92 ? 3.264 -23.062 4.543 1 95.25 92 GLY A O 1
ATOM 691 N N . LYS A 1 93 ? 3.26 -20.859 4.863 1 97.06 93 LYS A N 1
ATOM 692 C CA . LYS A 1 93 ? 4.258 -20.703 3.811 1 97.06 93 LYS A CA 1
ATOM 693 C C . LYS A 1 93 ? 5.574 -20.172 4.375 1 97.06 93 LYS A C 1
ATOM 695 O O . LYS A 1 93 ? 6.598 -20.172 3.686 1 97.06 93 LYS A O 1
ATOM 700 N N . GLY A 1 94 ? 5.484 -19.625 5.695 1 97.75 94 GLY A N 1
ATOM 701 C CA . GLY A 1 94 ? 6.676 -19.016 6.27 1 97.75 94 GLY A CA 1
ATOM 702 C C . GLY A 1 94 ? 7.012 -17.672 5.648 1 97.75 94 GLY A C 1
ATOM 703 O O . GLY A 1 94 ? 6.125 -16.859 5.402 1 97.75 94 GLY A O 1
ATOM 704 N N . HIS A 1 95 ? 8.359 -17.297 5.684 1 97.81 95 HIS A N 1
ATOM 705 C CA . HIS A 1 95 ? 8.867 -16.094 5.039 1 97.81 95 HIS A CA 1
ATOM 706 C C . HIS A 1 95 ? 8.211 -14.844 5.609 1 97.81 95 HIS A C 1
ATOM 708 O O . HIS A 1 95 ? 7.742 -13.984 4.859 1 97.81 95 HIS A O 1
ATOM 714 N N . ALA A 1 96 ? 8.164 -14.797 6.871 1 98.31 96 ALA A N 1
ATOM 715 C CA . ALA A 1 96 ? 7.5 -13.703 7.566 1 98.31 96 ALA A CA 1
ATOM 716 C C . ALA A 1 96 ? 8.078 -12.352 7.141 1 98.31 96 ALA A C 1
ATOM 718 O O . ALA A 1 96 ? 7.359 -11.352 7.082 1 98.31 96 ALA A O 1
ATOM 719 N N . LEU A 1 97 ? 9.344 -12.352 6.766 1 98.44 97 LEU A N 1
ATOM 720 C CA . LEU A 1 97 ? 9.992 -11.086 6.473 1 98.44 97 LEU A CA 1
ATOM 721 C C . LEU A 1 97 ? 10.156 -10.891 4.969 1 98.44 97 LEU A C 1
ATOM 723 O O . LEU A 1 97 ? 10.766 -9.914 4.523 1 98.44 97 LEU A O 1
ATOM 727 N N . ILE A 1 98 ? 9.664 -11.727 4.137 1 98.69 98 ILE A N 1
ATOM 728 C CA . ILE A 1 98 ? 9.727 -11.633 2.68 1 98.69 98 ILE A CA 1
ATOM 729 C C . ILE A 1 98 ? 8.344 -11.875 2.088 1 98.69 98 ILE A C 1
ATOM 731 O O . ILE A 1 98 ? 8.125 -12.859 1.382 1 98.69 98 ILE A O 1
ATOM 735 N N . PRO A 1 99 ? 7.457 -10.953 2.217 1 98.62 99 PRO A N 1
ATOM 736 C CA . PRO A 1 99 ? 6.031 -11.148 1.948 1 98.62 99 PRO A CA 1
ATOM 737 C C . PRO A 1 99 ? 5.754 -11.555 0.502 1 98.62 99 PRO A C 1
ATOM 739 O O . PRO A 1 99 ? 4.801 -12.289 0.235 1 98.62 99 PRO A O 1
ATOM 742 N N . PHE A 1 100 ? 6.602 -11.109 -0.431 1 97.94 100 PHE A N 1
ATOM 743 C CA . PHE A 1 100 ? 6.277 -11.461 -1.811 1 97.94 100 PHE A CA 1
ATOM 744 C C . PHE A 1 100 ? 6.508 -12.945 -2.062 1 97.94 100 PHE A C 1
ATOM 746 O O . PHE A 1 100 ? 6.023 -13.492 -3.055 1 97.94 100 PHE A O 1
ATOM 753 N N . MET A 1 101 ? 7.18 -13.648 -1.095 1 98 101 MET A N 1
ATOM 754 C CA . MET A 1 101 ? 7.445 -15.078 -1.251 1 98 101 MET A CA 1
ATOM 755 C C . MET A 1 101 ? 6.297 -15.906 -0.686 1 98 101 MET A C 1
ATOM 757 O O . MET A 1 101 ? 6.207 -17.109 -0.951 1 98 101 MET A O 1
ATOM 761 N N . ASN A 1 102 ? 5.484 -15.336 0.09 1 97.94 102 ASN A N 1
ATOM 762 C CA . ASN A 1 102 ? 4.422 -16.125 0.702 1 97.94 102 ASN A CA 1
ATOM 763 C C . ASN A 1 102 ? 3.043 -15.688 0.216 1 97.94 102 ASN A C 1
ATOM 765 O O . ASN A 1 102 ? 2.025 -16.078 0.789 1 97.94 102 ASN A O 1
ATOM 769 N N . GLY A 1 103 ? 2.963 -14.75 -0.755 1 97.31 103 GLY A N 1
ATOM 770 C CA . GLY A 1 103 ? 1.704 -14.312 -1.337 1 97.31 103 GLY A CA 1
ATOM 771 C C . GLY A 1 103 ? 0.987 -13.273 -0.499 1 97.31 103 GLY A C 1
ATOM 772 O O . GLY A 1 103 ? -0.187 -12.977 -0.734 1 97.31 103 GLY A O 1
ATOM 773 N N . GLY A 1 104 ? 1.681 -12.703 0.548 1 98.44 104 GLY A N 1
ATOM 774 C CA . GLY A 1 104 ? 1.025 -11.828 1.507 1 98.44 104 GLY A CA 1
ATOM 775 C C . GLY A 1 104 ? 1.404 -10.367 1.336 1 98.44 104 GLY A C 1
ATOM 776 O O . GLY A 1 104 ? 1.176 -9.555 2.232 1 98.44 104 GLY A O 1
ATOM 777 N N . GLU A 1 105 ? 2.016 -10.008 0.262 1 98.75 105 GLU A N 1
ATOM 778 C CA . GLU A 1 105 ? 2.535 -8.648 0.111 1 98.75 105 GLU A CA 1
ATOM 779 C C . GLU A 1 105 ? 1.405 -7.625 0.107 1 98.75 105 GLU A C 1
ATOM 781 O O . GLU A 1 105 ? 1.53 -6.555 0.705 1 98.75 105 GLU A O 1
ATOM 786 N N . ALA A 1 106 ? 0.33 -7.945 -0.59 1 98.81 106 ALA A N 1
ATOM 787 C CA . ALA A 1 106 ? -0.805 -7.027 -0.583 1 98.81 106 ALA A CA 1
ATOM 788 C C . ALA A 1 106 ? -1.37 -6.859 0.825 1 98.81 106 ALA A C 1
ATOM 790 O O . ALA A 1 106 ? -1.67 -5.746 1.253 1 98.81 106 ALA A O 1
ATOM 791 N N . ALA A 1 107 ? -1.515 -7.98 1.537 1 98.88 107 ALA A N 1
ATOM 792 C CA . ALA A 1 107 ? -2.027 -7.922 2.904 1 98.88 107 ALA A CA 1
ATOM 793 C C . ALA A 1 107 ? -1.151 -7.031 3.779 1 98.88 107 ALA A C 1
ATOM 795 O O . ALA A 1 107 ? -1.66 -6.191 4.523 1 98.88 107 ALA A O 1
ATOM 796 N N . ALA A 1 108 ? 0.113 -7.227 3.678 1 98.94 108 ALA A N 1
ATOM 797 C CA . ALA A 1 108 ? 1.046 -6.418 4.461 1 98.94 108 ALA A CA 1
ATOM 798 C C . ALA A 1 108 ? 0.938 -4.941 4.09 1 98.94 108 ALA A C 1
ATOM 800 O O . ALA A 1 108 ? 0.851 -4.078 4.965 1 98.94 108 ALA A O 1
ATOM 801 N N . LEU A 1 109 ? 0.938 -4.637 2.803 1 98.94 109 LEU A N 1
ATOM 802 C CA . LEU A 1 109 ? 0.847 -3.252 2.355 1 98.94 109 LEU A CA 1
ATOM 803 C C . LEU A 1 109 ? -0.459 -2.617 2.82 1 98.94 109 L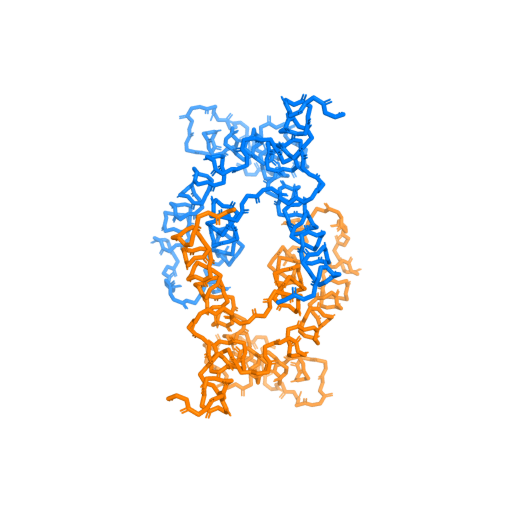EU A C 1
ATOM 805 O O . LEU A 1 109 ? -0.463 -1.485 3.312 1 98.94 109 LEU A O 1
ATOM 809 N N . PHE A 1 110 ? -1.565 -3.35 2.66 1 98.94 110 PHE A N 1
ATOM 810 C CA . PHE A 1 110 ? -2.836 -2.832 3.152 1 98.94 110 PHE A CA 1
ATOM 811 C C . PHE A 1 110 ? -2.752 -2.52 4.641 1 98.94 110 PHE A C 1
ATOM 813 O O . PHE A 1 110 ? -3.25 -1.485 5.094 1 98.94 110 PHE A O 1
ATOM 820 N N . SER A 1 111 ? -2.16 -3.414 5.391 1 99 111 SER A N 1
ATOM 821 C CA . SER A 1 111 ? -2.068 -3.215 6.836 1 99 111 SER A CA 1
ATOM 822 C C . SER A 1 111 ? -1.398 -1.885 7.168 1 99 111 SER A C 1
ATOM 824 O O . SER A 1 111 ? -1.92 -1.104 7.969 1 99 111 SER A O 1
ATOM 826 N N . PHE A 1 112 ? -0.349 -1.632 6.559 1 99 112 PHE A N 1
ATOM 827 C CA . PHE A 1 112 ? 0.411 -0.429 6.875 1 99 112 PHE A CA 1
ATOM 828 C C . PHE A 1 112 ? -0.259 0.807 6.289 1 99 112 PHE A C 1
ATOM 830 O O . PHE A 1 112 ? -0.205 1.889 6.879 1 99 112 PHE A O 1
ATOM 837 N N . VAL A 1 113 ? -0.843 0.701 5.043 1 98.94 113 VAL A N 1
ATOM 838 C CA . VAL A 1 113 ? -1.585 1.812 4.457 1 98.94 113 VAL A CA 1
ATOM 839 C C . VAL A 1 113 ? -2.744 2.199 5.371 1 98.94 113 VAL A C 1
ATOM 841 O O . VAL A 1 113 ? -2.939 3.381 5.668 1 98.94 113 VAL A O 1
ATOM 844 N N . PHE A 1 114 ? -3.479 1.21 5.852 1 99 114 PHE A N 1
ATOM 845 C CA . PHE A 1 114 ? -4.621 1.484 6.715 1 99 114 PHE A CA 1
ATOM 846 C C . PHE A 1 114 ? -4.164 2.023 8.062 1 99 114 PHE A C 1
ATOM 848 O O . PHE A 1 114 ? -4.848 2.855 8.664 1 99 114 PHE A O 1
ATOM 855 N N . LEU A 1 115 ? -3.049 1.519 8.539 1 98.94 115 LEU A N 1
ATOM 856 C CA . LEU A 1 115 ? -2.506 2.082 9.773 1 98.94 115 LEU A CA 1
ATOM 857 C C . LEU A 1 115 ? -2.23 3.572 9.609 1 98.94 115 LEU A C 1
ATOM 859 O O . LEU A 1 115 ? -2.541 4.363 10.508 1 98.94 115 LEU A O 1
ATOM 863 N N . TYR A 1 116 ? -1.715 3.904 8.508 1 98.94 116 TYR A N 1
ATOM 864 C CA . TYR A 1 116 ? -1.43 5.316 8.289 1 98.94 116 TYR A CA 1
ATOM 865 C C . TYR A 1 116 ? -2.719 6.121 8.164 1 98.94 116 TYR A C 1
ATOM 867 O O . TYR A 1 116 ? -2.816 7.234 8.688 1 98.94 116 TYR A O 1
ATOM 875 N N . LEU A 1 117 ? -3.668 5.598 7.449 1 98.94 117 LEU A N 1
ATOM 876 C CA . LEU A 1 117 ? -4.941 6.297 7.309 1 98.94 117 LEU A CA 1
ATOM 877 C C . LEU A 1 117 ? -5.621 6.465 8.664 1 98.94 117 LEU A C 1
ATOM 879 O O . LEU A 1 117 ? -6.301 7.465 8.898 1 98.94 117 LEU A O 1
ATOM 883 N N . ALA A 1 118 ? -5.422 5.527 9.539 1 98.88 118 ALA A N 1
ATOM 884 C CA . ALA A 1 118 ? -5.957 5.656 10.891 1 98.88 118 ALA A CA 1
ATOM 885 C C . ALA A 1 118 ? -5.379 6.879 11.594 1 98.88 118 ALA A C 1
ATOM 887 O O . ALA A 1 118 ? -6.07 7.531 12.383 1 98.88 118 ALA A O 1
ATOM 888 N N . ALA A 1 119 ? -4.184 7.145 11.336 1 98.56 119 ALA A N 1
ATOM 889 C CA . ALA A 1 119 ? -3.51 8.281 11.953 1 98.56 119 ALA A CA 1
ATOM 890 C C . A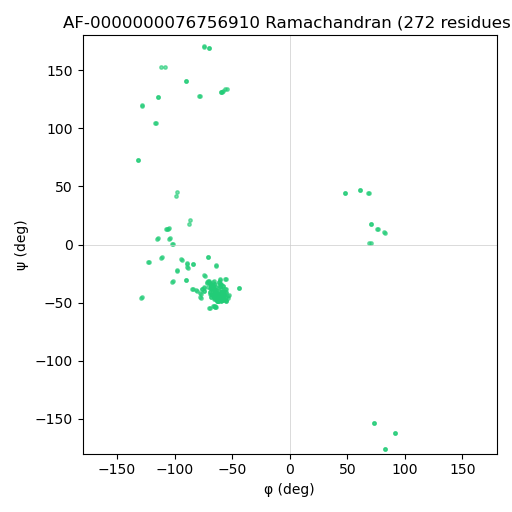LA A 1 119 ? -3.793 9.57 11.195 1 98.56 119 ALA A C 1
ATOM 892 O O . ALA A 1 119 ? -4.004 10.625 11.805 1 98.56 119 ALA A O 1
ATOM 893 N N . ALA A 1 120 ? -3.84 9.508 9.898 1 97.75 120 ALA A N 1
ATOM 894 C CA . ALA A 1 120 ? -3.838 10.688 9.047 1 97.75 120 ALA A CA 1
ATOM 895 C C . ALA A 1 120 ? -5.262 11.172 8.773 1 97.75 120 ALA A C 1
ATOM 897 O O . ALA A 1 120 ? -5.477 12.352 8.469 1 97.75 120 ALA A O 1
ATOM 898 N N . GLY A 1 121 ? -6.227 10.195 8.758 1 97.56 121 GLY A N 1
ATOM 899 C CA . GLY A 1 121 ? -7.602 10.531 8.414 1 97.56 121 GLY A CA 1
ATOM 900 C C . GLY A 1 121 ? -7.898 10.383 6.934 1 97.56 121 GLY A C 1
ATOM 901 O O . GLY A 1 121 ? -7.172 9.703 6.211 1 97.56 121 GLY A O 1
ATOM 902 N N . GLY A 1 122 ? -8.992 11.023 6.527 1 98 122 GLY A N 1
ATOM 903 C CA . GLY A 1 122 ? -9.57 10.695 5.234 1 98 122 GLY A CA 1
ATOM 904 C C . GLY A 1 122 ? -9.086 11.602 4.117 1 98 122 GLY A C 1
ATOM 905 O O . GLY A 1 122 ? -9.289 11.305 2.938 1 98 122 GLY A O 1
ATOM 906 N N . GLY A 1 123 ? -8.469 12.656 4.391 1 97.12 123 GLY A N 1
ATOM 907 C CA . GLY A 1 123 ? -8.008 13.586 3.377 1 97.12 123 GLY A CA 1
ATOM 908 C C . GLY A 1 123 ? -9.086 14.547 2.912 1 97.12 123 GLY A C 1
ATOM 909 O O . GLY A 1 123 ? -10.219 14.516 3.41 1 97.12 123 GLY A O 1
ATOM 910 N N . LYS A 1 124 ? -8.758 15.359 1.947 1 97.25 124 LYS A N 1
ATOM 911 C CA . LYS A 1 124 ? -9.547 16.5 1.517 1 97.25 124 LYS A CA 1
ATOM 912 C C . LYS A 1 124 ? -10.867 16.062 0.895 1 97.25 124 LYS A C 1
ATOM 914 O O . LYS A 1 124 ? -11.898 16.703 1.086 1 97.25 124 LYS A O 1
ATOM 919 N N . TRP A 1 125 ? -10.812 14.945 0.163 1 98.38 125 TRP A N 1
ATOM 920 C CA . TRP A 1 125 ? -11.984 14.508 -0.581 1 98.38 125 TRP A CA 1
ATOM 921 C C . TRP A 1 125 ? -12.734 13.422 0.183 1 98.38 125 TRP A C 1
ATOM 923 O O . TRP A 1 125 ? -13.234 12.461 -0.415 1 98.38 125 TRP A O 1
ATOM 933 N N . SER A 1 126 ? -12.852 13.609 1.485 1 98.62 126 SER A N 1
ATOM 934 C CA . SER A 1 126 ? -13.516 12.617 2.326 1 98.62 126 SER A CA 1
ATOM 935 C C . SER A 1 126 ? -14.875 13.117 2.812 1 98.62 126 SER A C 1
ATOM 937 O O . SER A 1 126 ? -15.078 14.32 2.945 1 98.62 126 SER A O 1
ATOM 939 N N . LEU A 1 127 ? -15.773 12.219 3.07 1 98.56 127 LEU A N 1
ATOM 940 C CA . LEU A 1 127 ? -17.031 12.586 3.709 1 98.56 127 LEU A CA 1
ATOM 941 C C . LEU A 1 127 ? -16.797 13.102 5.121 1 98.56 127 LEU A C 1
ATOM 943 O O . LEU A 1 127 ? -17.531 13.977 5.594 1 98.56 127 LEU A O 1
ATOM 947 N N . ASP A 1 128 ? -15.805 12.555 5.773 1 97.75 128 ASP A N 1
ATOM 948 C CA . ASP A 1 128 ? -15.43 13.086 7.074 1 97.75 128 ASP A CA 1
ATOM 949 C C . ASP A 1 128 ? -15.18 14.594 6.996 1 97.75 128 ASP A C 1
ATOM 951 O O . ASP A 1 128 ? -15.625 15.352 7.859 1 97.75 128 ASP A O 1
ATOM 955 N N . ALA A 1 129 ? -14.461 15.023 5.945 1 95.56 129 ALA A N 1
ATOM 956 C CA . ALA A 1 129 ? -14.117 16.438 5.758 1 95.56 129 ALA A CA 1
ATOM 957 C C . ALA A 1 129 ? -15.367 17.266 5.465 1 95.56 129 ALA A C 1
ATOM 959 O O . ALA A 1 129 ? -15.5 18.391 5.945 1 95.56 129 ALA A O 1
ATOM 960 N N . MET A 1 130 ? -16.234 16.703 4.75 1 95.44 130 MET A N 1
ATOM 961 C CA . MET A 1 130 ? -17.453 17.406 4.387 1 95.44 130 MET A CA 1
ATOM 962 C C . MET A 1 130 ? -18.359 17.609 5.605 1 95.44 130 MET A C 1
ATOM 964 O O . MET A 1 130 ? -18.969 18.656 5.77 1 95.44 130 MET A O 1
ATOM 968 N N . LEU A 1 131 ? -18.438 16.641 6.375 1 93.31 131 LEU A N 1
ATOM 969 C CA . LEU A 1 131 ? -19.297 16.672 7.551 1 93.31 131 LEU A CA 1
ATOM 970 C C . LEU A 1 131 ? -18.75 17.641 8.594 1 93.31 131 LEU A C 1
ATOM 972 O O . LEU A 1 131 ? -19.516 18.281 9.32 1 93.31 131 LEU A O 1
ATOM 976 N N . CYS A 1 132 ? -17.453 17.703 8.742 1 87.69 132 CYS A N 1
ATOM 977 C CA . CYS A 1 132 ? -16.828 18.625 9.688 1 87.69 132 CYS A CA 1
ATOM 978 C C . CYS A 1 132 ? -17.047 20.078 9.258 1 87.69 132 CYS A C 1
ATOM 980 O O . CYS A 1 132 ? -17.281 20.938 10.094 1 87.69 132 CYS A O 1
ATOM 982 N N . LYS A 1 133 ? -17.031 20.312 7.973 1 86.19 133 LYS A N 1
ATOM 983 C CA . LYS A 1 133 ? -17.266 21.656 7.445 1 86.19 133 LYS A CA 1
ATOM 984 C C . LYS A 1 133 ? -18.703 22.094 7.68 1 86.19 133 LYS A C 1
ATOM 986 O O . LYS A 1 133 ? -18.969 23.234 8.039 1 86.19 133 LYS A O 1
ATOM 991 N N . LYS A 1 134 ? -19.531 21.25 7.559 1 83.25 134 LYS A N 1
ATOM 992 C CA . LYS A 1 134 ? -20.938 21.547 7.766 1 83.25 134 LYS A CA 1
ATOM 993 C C . LYS A 1 134 ? -21.234 21.859 9.234 1 83.25 134 LYS A C 1
ATOM 995 O O . LYS A 1 134 ? -22.016 22.75 9.539 1 83.25 134 LYS A O 1
ATOM 1000 N N . ARG A 1 135 ? -20.516 21.203 9.984 1 77.94 135 ARG A N 1
ATOM 1001 C CA . ARG A 1 135 ? -20.719 21.406 11.406 1 77.94 135 ARG A CA 1
ATOM 1002 C C . ARG A 1 135 ? -20.156 22.734 11.867 1 77.94 135 ARG A C 1
ATOM 1004 O O . ARG A 1 135 ? -20.625 23.312 12.844 1 77.94 135 ARG A O 1
ATOM 1011 N N . GLN A 1 136 ? -19.172 23.109 11.07 1 72 136 GLN A N 1
ATOM 1012 C CA . GLN A 1 136 ? -18.578 24.391 11.453 1 72 136 GLN A CA 1
ATOM 1013 C C . GLN A 1 136 ? -19.328 25.562 10.82 1 72 136 GLN A C 1
ATOM 1015 O O . GLN A 1 136 ? -19.094 26.719 11.18 1 72 136 GLN A O 1
ATOM 1020 N N . GLY A 1 137 ? -20.625 25.391 10.312 1 62.59 137 GLY A N 1
ATOM 1021 C CA . GLY A 1 137 ? -21.547 26.438 9.867 1 62.59 137 GLY A CA 1
ATOM 1022 C C . GLY A 1 137 ? -21.109 27.094 8.57 1 62.59 137 GLY A C 1
ATOM 1023 O O . GLY A 1 137 ? -21.656 28.125 8.18 1 62.59 137 GLY A O 1
ATOM 1024 N N . TYR A 1 138 ? -20.094 26.828 7.863 1 47.34 138 TYR A N 1
ATOM 1025 C CA . TYR A 1 138 ? -19.875 27.734 6.746 1 47.34 138 TYR A CA 1
ATOM 1026 C C . TYR A 1 138 ? -20.594 27.25 5.496 1 47.34 138 TYR A C 1
ATOM 1028 O O . TYR A 1 138 ? -20.828 26.047 5.332 1 47.34 138 TYR A O 1
ATOM 1036 N N . MET B 1 1 ? -4.812 21.422 14.367 1 56.41 1 MET B N 1
ATOM 1037 C CA . MET B 1 1 ? -4.344 20.062 14.641 1 56.41 1 MET B CA 1
ATOM 1038 C C . MET B 1 1 ? -3.326 20.062 15.781 1 56.41 1 MET B C 1
ATOM 1040 O O . MET B 1 1 ? -2.396 20.875 15.789 1 56.41 1 MET B O 1
ATOM 1044 N N . ASN B 1 2 ? -3.531 19.344 16.953 1 75.69 2 ASN B N 1
ATOM 1045 C CA . ASN B 1 2 ? -2.664 19.266 18.125 1 75.69 2 ASN B CA 1
ATOM 1046 C C . ASN B 1 2 ? -1.286 18.719 17.766 1 75.69 2 ASN B C 1
ATOM 1048 O O . ASN B 1 2 ? -1.16 17.875 16.875 1 75.69 2 ASN B O 1
ATOM 1052 N N . ALA B 1 3 ? -0.263 19.328 18.172 1 86.25 3 ALA B N 1
ATOM 1053 C CA . ALA B 1 3 ? 1.141 19 17.953 1 86.25 3 ALA B CA 1
ATOM 1054 C C . ALA B 1 3 ? 1.388 17.5 18.141 1 86.25 3 ALA B C 1
ATOM 1056 O O . ALA B 1 3 ? 2.152 16.891 17.406 1 86.25 3 ALA B O 1
ATOM 1057 N N . ASN B 1 4 ? 0.731 16.938 19.078 1 89.06 4 ASN B N 1
ATOM 1058 C CA . ASN B 1 4 ? 0.898 15.516 19.391 1 89.06 4 ASN B CA 1
ATOM 1059 C C . ASN B 1 4 ? 0.384 14.633 18.25 1 89.06 4 ASN B C 1
ATOM 1061 O O . ASN B 1 4 ? 0.988 13.609 17.938 1 89.06 4 ASN B O 1
ATOM 1065 N N . TRP B 1 5 ? -0.622 15.062 17.641 1 88.69 5 TRP B N 1
ATOM 1066 C CA . TRP B 1 5 ? -1.214 14.281 16.562 1 88.69 5 TRP B CA 1
ATOM 1067 C C . TRP B 1 5 ? -0.354 14.352 15.305 1 88.69 5 TRP B C 1
ATOM 1069 O O . TRP B 1 5 ? -0.209 13.359 14.586 1 88.69 5 TRP B O 1
ATOM 1079 N N . GLU B 1 6 ? 0.199 15.547 15.109 1 90.12 6 GLU B N 1
ATOM 1080 C CA . GLU B 1 6 ? 1.081 15.711 13.961 1 90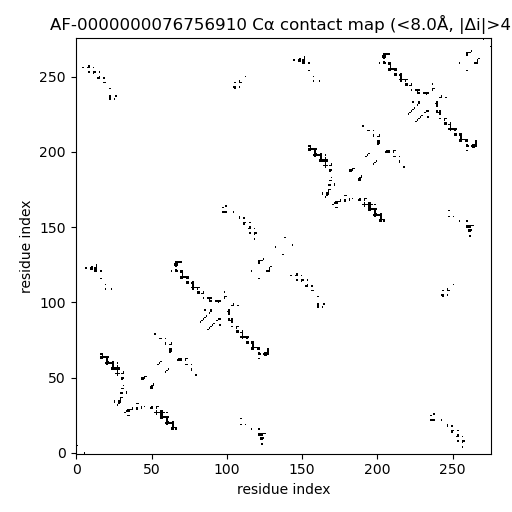.12 6 GLU B CA 1
ATOM 1081 C C . GLU B 1 6 ? 2.334 14.852 14.102 1 90.12 6 GLU B C 1
ATOM 1083 O O . GLU B 1 6 ? 2.822 14.289 13.117 1 90.12 6 GLU B O 1
ATOM 1088 N N . ASN B 1 7 ? 2.771 14.844 15.305 1 93.31 7 ASN B N 1
ATOM 1089 C CA . ASN B 1 7 ? 3.93 14 15.586 1 93.31 7 ASN B CA 1
ATOM 1090 C C . ASN B 1 7 ? 3.617 12.523 15.352 1 93.31 7 ASN B C 1
ATOM 1092 O O . ASN B 1 7 ? 4.426 11.797 14.773 1 93.31 7 ASN B O 1
ATOM 1096 N N . CYS B 1 8 ? 2.502 12.102 15.836 1 95.38 8 CYS B N 1
ATOM 1097 C CA . CYS B 1 8 ? 2.07 10.727 15.633 1 95.38 8 CYS B CA 1
ATOM 1098 C C . CYS B 1 8 ? 1.933 10.406 14.148 1 95.38 8 CYS B C 1
ATOM 1100 O O . CYS B 1 8 ? 2.422 9.375 13.68 1 95.38 8 CYS B O 1
ATOM 1102 N N . ARG B 1 9 ? 1.313 11.273 13.461 1 96.56 9 ARG B N 1
ATOM 1103 C CA . ARG B 1 9 ? 1.122 11.094 12.023 1 96.56 9 ARG B CA 1
ATOM 1104 C C . ARG B 1 9 ? 2.459 10.953 11.305 1 96.56 9 ARG B C 1
ATOM 1106 O O . ARG B 1 9 ? 2.623 10.078 10.445 1 96.56 9 ARG B O 1
ATOM 1113 N N . SER B 1 10 ? 3.379 11.758 11.664 1 97.88 10 SER B N 1
ATOM 1114 C CA . SER B 1 10 ? 4.691 11.742 11.023 1 97.88 10 SER B CA 1
ATOM 1115 C C . SER B 1 10 ? 5.449 10.453 11.352 1 97.88 10 SER B C 1
ATOM 1117 O O . SER B 1 10 ? 6.18 9.93 10.516 1 97.88 10 SER B O 1
ATOM 1119 N N . MET B 1 11 ? 5.281 9.984 12.547 1 98.44 11 MET B N 1
ATOM 1120 C CA . MET B 1 11 ? 5.906 8.734 12.945 1 98.44 11 MET B CA 1
ATOM 1121 C C . MET B 1 11 ? 5.301 7.555 12.188 1 98.44 11 MET B C 1
ATOM 1123 O O . MET B 1 11 ? 6.023 6.68 11.711 1 98.44 11 MET B O 1
ATOM 1127 N N . VAL B 1 12 ? 4.004 7.562 12.078 1 98.81 12 VAL B N 1
ATOM 1128 C CA . VAL B 1 12 ? 3.34 6.453 11.391 1 98.81 12 VAL B CA 1
ATOM 1129 C C . VAL B 1 12 ? 3.631 6.52 9.898 1 98.81 12 VAL B C 1
ATOM 1131 O O . VAL B 1 12 ? 3.75 5.484 9.234 1 98.81 12 VAL B O 1
ATOM 1134 N N . LEU B 1 13 ? 3.795 7.723 9.367 1 98.88 13 LEU B N 1
ATOM 1135 C CA . LEU B 1 13 ? 4.25 7.855 7.992 1 98.88 13 LEU B CA 1
ATOM 1136 C C . LEU B 1 13 ? 5.609 7.184 7.801 1 98.88 13 LEU B C 1
ATOM 1138 O O . LEU B 1 13 ? 5.84 6.516 6.793 1 98.88 13 LEU B O 1
ATOM 1142 N N . SER B 1 14 ? 6.516 7.375 8.758 1 98.94 14 SER B N 1
ATOM 1143 C CA . SER B 1 14 ? 7.824 6.727 8.711 1 98.94 14 SER B CA 1
ATOM 1144 C C . SER B 1 14 ? 7.684 5.207 8.695 1 98.94 14 SER B C 1
ATOM 1146 O O . SER B 1 14 ? 8.414 4.516 7.988 1 98.94 14 SER B O 1
ATOM 1148 N N . VAL B 1 15 ? 6.75 4.734 9.438 1 98.94 15 VAL B N 1
ATOM 1149 C CA . VAL B 1 15 ? 6.531 3.295 9.508 1 98.94 15 VAL B CA 1
ATOM 1150 C C . VAL B 1 15 ? 6.059 2.775 8.156 1 98.94 15 VAL B C 1
ATOM 1152 O O . VAL B 1 15 ? 6.559 1.763 7.66 1 98.94 15 VAL B O 1
ATOM 1155 N N . LEU B 1 16 ? 5.141 3.465 7.555 1 98.94 16 LEU B N 1
ATOM 1156 C CA . LEU B 1 16 ? 4.672 3.088 6.223 1 98.94 16 LEU B CA 1
ATOM 1157 C C . LEU B 1 16 ? 5.816 3.117 5.215 1 98.94 16 LEU B C 1
ATOM 1159 O O . LEU B 1 16 ? 5.977 2.184 4.426 1 98.94 16 LEU B O 1
ATOM 1163 N N . ARG B 1 17 ? 6.547 4.152 5.246 1 98.94 17 ARG B N 1
ATOM 1164 C CA . ARG B 1 17 ? 7.668 4.324 4.324 1 98.94 17 ARG B CA 1
ATOM 1165 C C . ARG B 1 17 ? 8.688 3.203 4.492 1 98.94 17 ARG B C 1
ATOM 1167 O O . ARG B 1 17 ? 9.164 2.637 3.504 1 98.94 17 ARG B O 1
ATOM 1174 N N . ILE B 1 18 ? 9.078 2.922 5.703 1 99 18 ILE B N 1
ATOM 1175 C CA . ILE B 1 18 ? 10.078 1.9 5.996 1 99 18 ILE B CA 1
ATOM 1176 C C . ILE B 1 18 ? 9.578 0.537 5.527 1 99 18 ILE B C 1
ATOM 1178 O O . ILE B 1 18 ? 10.305 -0.209 4.871 1 99 18 ILE B O 1
ATOM 1182 N N . ALA B 1 19 ? 8.344 0.232 5.836 1 98.94 19 ALA B N 1
ATOM 1183 C CA . ALA B 1 19 ? 7.762 -1.048 5.434 1 98.94 19 ALA B CA 1
ATOM 1184 C C . ALA B 1 19 ? 7.703 -1.17 3.914 1 98.94 19 ALA B C 1
ATOM 1186 O O . ALA B 1 19 ? 8.133 -2.178 3.35 1 98.94 19 ALA B O 1
ATOM 1187 N N . ALA B 1 20 ? 7.18 -0.12 3.246 1 98.94 20 ALA B N 1
ATOM 1188 C CA . ALA B 1 20 ? 7.051 -0.137 1.792 1 98.94 20 ALA B CA 1
ATOM 1189 C C . ALA B 1 20 ? 8.422 -0.198 1.122 1 98.94 20 ALA B C 1
ATOM 1191 O O . ALA B 1 20 ? 8.625 -0.966 0.178 1 98.94 20 ALA B O 1
ATOM 1192 N N . GLY B 1 21 ? 9.375 0.661 1.638 1 99 21 GLY B N 1
ATOM 1193 C CA . GLY B 1 21 ? 10.711 0.64 1.076 1 99 21 GLY B CA 1
ATOM 1194 C C . GLY B 1 21 ? 11.391 -0.71 1.205 1 99 21 GLY B C 1
ATOM 1195 O O . GLY B 1 21 ? 12.031 -1.185 0.26 1 99 21 GLY B O 1
ATOM 1196 N N . TYR B 1 22 ? 11.227 -1.319 2.336 1 98.94 22 TYR B N 1
ATOM 1197 C CA . TYR B 1 22 ? 11.844 -2.615 2.596 1 98.94 22 TYR B CA 1
ATOM 1198 C C . TYR B 1 22 ? 11.273 -3.686 1.675 1 98.94 22 TYR B C 1
ATOM 1200 O O . TYR B 1 22 ? 12.023 -4.402 1.004 1 98.94 22 TYR B O 1
ATOM 1208 N N . MET B 1 23 ? 9.984 -3.793 1.67 1 98.94 23 MET B N 1
ATOM 1209 C CA . MET B 1 23 ? 9.336 -4.809 0.849 1 98.94 23 MET B CA 1
ATOM 1210 C C . MET B 1 23 ? 9.672 -4.617 -0.625 1 98.94 23 MET B C 1
ATOM 1212 O O . MET B 1 23 ? 9.867 -5.59 -1.354 1 98.94 23 MET B O 1
ATOM 1216 N N . PHE B 1 24 ? 9.68 -3.322 -1.02 1 98.94 24 PHE B N 1
ATOM 1217 C CA . PHE B 1 24 ? 9.977 -3.002 -2.41 1 98.94 24 PHE B CA 1
ATOM 1218 C C . PHE B 1 24 ? 11.406 -3.385 -2.76 1 98.94 24 PHE B C 1
ATOM 1220 O O . PHE B 1 24 ? 11.656 -3.961 -3.82 1 98.94 24 PHE B O 1
ATOM 1227 N N . MET B 1 25 ? 12.359 -3.117 -1.873 1 98.94 25 MET B N 1
ATOM 1228 C CA . MET B 1 25 ? 13.773 -3.424 -2.047 1 98.94 25 MET B CA 1
ATOM 1229 C C . MET B 1 25 ? 13.992 -4.922 -2.219 1 98.94 25 MET B C 1
ATOM 1231 O O . MET B 1 25 ? 14.875 -5.348 -2.969 1 98.94 25 MET B O 1
ATOM 1235 N N . LEU B 1 26 ? 13.203 -5.703 -1.566 1 98.88 26 LEU B N 1
ATOM 1236 C CA . LEU B 1 26 ? 13.328 -7.156 -1.646 1 98.88 26 LEU B CA 1
ATOM 1237 C C . LEU B 1 26 ? 13.148 -7.641 -3.08 1 98.88 26 LEU B C 1
ATOM 1239 O O . LEU B 1 26 ? 13.766 -8.617 -3.494 1 98.88 26 LEU B O 1
ATOM 1243 N N . HIS B 1 27 ? 12.289 -6.969 -3.82 1 98.81 27 HIS B N 1
ATOM 1244 C CA . HIS B 1 27 ? 12.102 -7.32 -5.223 1 98.81 27 HIS B CA 1
ATOM 1245 C C . HIS B 1 27 ? 13.391 -7.133 -6.016 1 98.81 27 HIS B C 1
ATOM 1247 O O . HIS B 1 27 ? 13.75 -7.977 -6.84 1 98.81 27 HIS B O 1
ATOM 1253 N N . GLY B 1 28 ? 14.055 -5.977 -5.773 1 98.81 28 GLY B N 1
ATOM 1254 C CA . GLY B 1 28 ? 15.328 -5.734 -6.434 1 98.81 28 GLY B CA 1
ATOM 1255 C C . GLY B 1 28 ? 16.406 -6.707 -6.012 1 98.81 28 GLY B C 1
ATOM 1256 O O . GLY B 1 28 ? 17.219 -7.152 -6.836 1 98.81 28 GLY B O 1
ATOM 1257 N N . SER B 1 29 ? 16.453 -7 -4.73 1 98.81 29 SER B N 1
ATOM 1258 C CA . SER B 1 29 ? 17.406 -7.965 -4.211 1 98.81 29 SER B CA 1
ATOM 1259 C C . SER B 1 29 ? 17.234 -9.336 -4.859 1 98.81 29 SER B C 1
ATOM 1261 O O . SER B 1 29 ? 18.219 -9.992 -5.211 1 98.81 29 SER B O 1
ATOM 1263 N N . ALA B 1 30 ? 16.031 -9.797 -5.008 1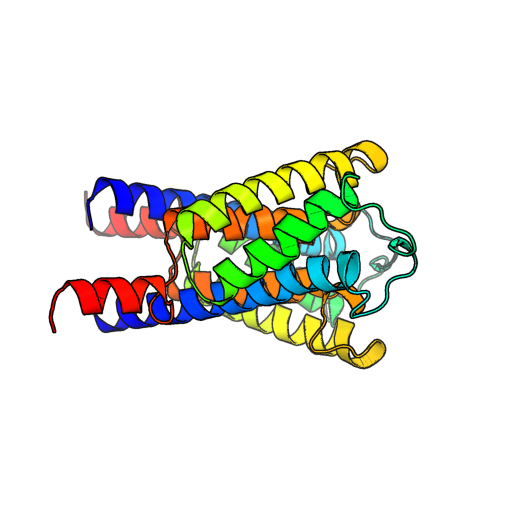 98.75 30 ALA B N 1
ATOM 1264 C CA . ALA B 1 30 ? 15.75 -11.078 -5.648 1 98.75 30 ALA B CA 1
ATOM 1265 C C . ALA B 1 30 ? 16.188 -11.07 -7.109 1 98.75 30 ALA B C 1
ATOM 1267 O O . ALA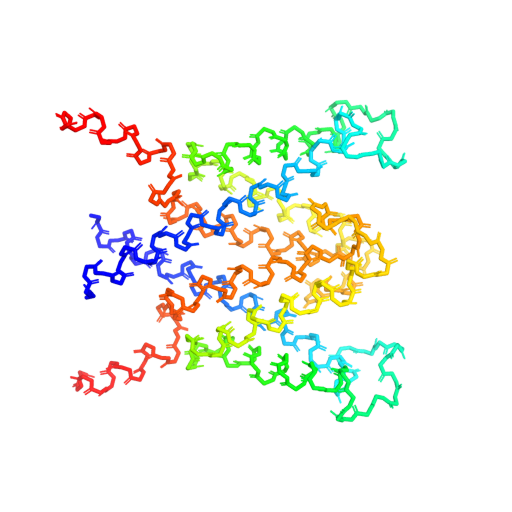 B 1 30 ? 16.781 -12.039 -7.594 1 98.75 30 ALA B O 1
ATOM 1268 N N . LYS B 1 31 ? 15.961 -9.953 -7.789 1 98.75 31 LYS B N 1
ATOM 1269 C CA . LYS B 1 31 ? 16.234 -9.867 -9.219 1 98.75 31 LYS B CA 1
ATOM 1270 C C . LYS B 1 31 ? 17.734 -9.781 -9.492 1 98.75 31 LYS B C 1
ATOM 1272 O O . LYS B 1 31 ? 18.25 -10.445 -10.398 1 98.75 31 LYS B O 1
ATOM 1277 N N . LEU B 1 32 ? 18.422 -9 -8.641 1 98.38 32 LEU B N 1
ATOM 1278 C CA . LEU B 1 32 ? 19.797 -8.656 -8.977 1 98.38 32 LEU B CA 1
ATOM 1279 C C . LEU B 1 32 ? 20.781 -9.508 -8.18 1 98.38 32 LEU B C 1
ATOM 1281 O O . LEU B 1 32 ? 21.891 -9.773 -8.641 1 98.38 32 LEU B O 1
ATOM 1285 N N . LEU B 1 33 ? 20.391 -9.891 -6.957 1 98.12 33 LEU B N 1
ATOM 1286 C CA . LEU B 1 33 ? 21.328 -10.555 -6.066 1 98.12 33 LEU B CA 1
ATOM 1287 C C . LEU B 1 33 ? 20.938 -12.008 -5.844 1 98.12 33 LEU B C 1
ATOM 1289 O O . LEU B 1 33 ? 21.688 -12.781 -5.246 1 98.12 33 LEU B O 1
ATOM 1293 N N . GLY B 1 34 ? 19.719 -12.414 -6.273 1 98.12 34 GLY B N 1
ATOM 1294 C CA . GLY B 1 34 ? 19.234 -13.766 -6.043 1 98.12 34 GLY B CA 1
ATOM 1295 C C . GLY B 1 34 ? 18.906 -14.047 -4.586 1 98.12 34 GLY B C 1
ATOM 1296 O O . GLY B 1 34 ? 18.953 -15.195 -4.145 1 98.12 34 GLY B O 1
ATOM 1297 N N . LEU B 1 35 ? 18.75 -12.922 -3.783 1 97.81 35 LEU B N 1
ATOM 1298 C CA . LEU B 1 35 ? 18.391 -13.008 -2.371 1 97.81 35 LEU B CA 1
ATOM 1299 C C . LEU B 1 35 ? 17.031 -12.359 -2.107 1 97.81 35 LEU B C 1
ATOM 1301 O O . LEU B 1 35 ? 16.969 -11.148 -1.889 1 97.81 35 LEU B O 1
ATOM 1305 N N . PRO B 1 36 ? 15.953 -13.156 -1.893 1 97.81 36 PRO B N 1
ATOM 1306 C CA . PRO B 1 36 ? 15.93 -14.617 -2.016 1 97.81 36 PRO B CA 1
ATOM 1307 C C . PRO B 1 36 ? 16.047 -15.094 -3.463 1 97.81 36 PRO B C 1
ATOM 1309 O O . PRO B 1 36 ? 15.922 -14.289 -4.391 1 97.81 36 PRO B O 1
ATOM 1312 N N . HIS B 1 37 ? 16.25 -16.328 -3.648 1 98.12 37 HIS B N 1
ATOM 1313 C CA . HIS B 1 37 ? 16.312 -16.906 -4.984 1 98.12 37 HIS B CA 1
ATOM 1314 C C . HIS B 1 37 ? 14.93 -17.094 -5.578 1 98.12 37 HIS B C 1
ATOM 1316 O O . HIS B 1 37 ? 14.039 -17.656 -4.934 1 98.12 37 HIS B O 1
ATOM 1322 N N . VAL B 1 38 ? 14.797 -16.578 -6.742 1 97.31 38 VAL B N 1
ATOM 1323 C CA . VAL B 1 38 ? 13.609 -16.766 -7.574 1 97.31 38 VAL B CA 1
ATOM 1324 C C . VAL B 1 38 ? 14.023 -17.25 -8.961 1 97.31 38 VAL B C 1
ATOM 1326 O O . VAL B 1 38 ? 14.727 -16.547 -9.688 1 97.31 38 VAL B O 1
ATOM 1329 N N . GLU B 1 39 ? 13.57 -18.359 -9.32 1 97.62 39 GLU B N 1
ATOM 1330 C CA . GLU B 1 39 ? 14.016 -19.062 -10.516 1 97.62 39 GLU B CA 1
ATOM 1331 C C . GLU B 1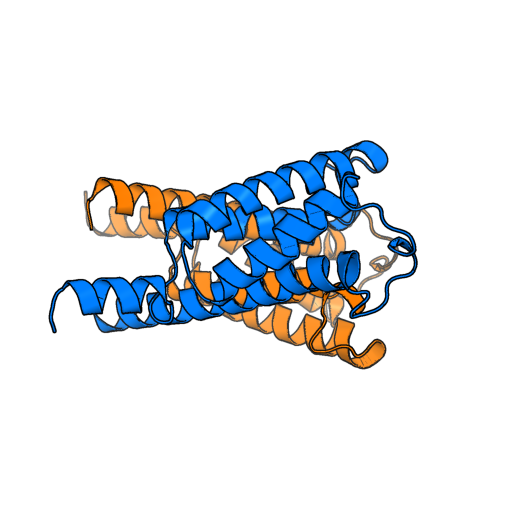 39 ? 13.812 -18.219 -11.766 1 97.62 39 GLU B C 1
ATOM 1333 O O . GLU B 1 39 ? 14.664 -18.203 -12.656 1 97.62 39 GLU B O 1
ATOM 1338 N N . MET B 1 40 ? 12.789 -17.484 -11.805 1 95.44 40 MET B N 1
ATOM 1339 C CA . MET B 1 40 ? 12.438 -16.703 -12.984 1 95.44 40 MET B CA 1
ATOM 1340 C C . MET B 1 40 ? 13.492 -15.641 -13.273 1 95.44 40 MET B C 1
ATOM 1342 O O . MET B 1 40 ? 13.586 -15.141 -14.398 1 95.44 40 MET B O 1
ATOM 1346 N N . PHE B 1 41 ? 14.297 -15.336 -12.32 1 97.31 41 PHE B N 1
ATOM 1347 C CA . PHE B 1 41 ? 15.25 -14.242 -12.484 1 97.31 41 PHE B CA 1
ATOM 1348 C C . PHE B 1 41 ? 16.641 -14.781 -12.781 1 97.31 41 PHE B C 1
ATOM 1350 O O . PHE B 1 41 ? 17.594 -14.008 -12.922 1 97.31 41 PHE B O 1
ATOM 1357 N N . ASP B 1 42 ? 16.734 -16.078 -12.844 1 97.25 42 ASP B N 1
ATOM 1358 C CA . ASP B 1 42 ? 18.031 -16.656 -13.188 1 97.25 42 ASP B CA 1
ATOM 1359 C C . ASP B 1 42 ? 18.516 -16.156 -14.555 1 97.25 42 ASP B C 1
ATOM 1361 O O . ASP B 1 42 ? 17.75 -16.172 -15.523 1 97.25 42 ASP B O 1
ATOM 1365 N N . GLY B 1 43 ? 19.781 -15.703 -14.617 1 96.38 43 GLY B N 1
ATOM 1366 C CA . GLY B 1 43 ? 20.344 -15.289 -15.891 1 96.38 43 GLY B CA 1
ATOM 1367 C C . GLY B 1 43 ? 19.859 -13.93 -16.344 1 96.38 43 GLY B C 1
ATOM 1368 O O . GLY B 1 43 ? 20.062 -13.547 -17.5 1 96.38 43 GLY B O 1
ATOM 1369 N N . LEU B 1 44 ? 19.266 -13.234 -15.461 1 95.75 44 LEU B N 1
ATOM 1370 C CA . LEU B 1 44 ? 18.734 -11.906 -15.742 1 95.75 44 LEU B CA 1
ATOM 1371 C C . LEU B 1 44 ? 19.844 -10.992 -16.281 1 95.75 44 LEU B C 1
ATOM 1373 O O . LEU B 1 44 ? 20.953 -10.984 -15.75 1 95.75 44 LEU B O 1
ATOM 1377 N N . GLN B 1 45 ? 19.484 -10.273 -17.391 1 97.44 45 GLN B N 1
ATOM 1378 C CA . GLN B 1 45 ? 20.391 -9.281 -17.938 1 97.44 45 GLN B CA 1
ATOM 1379 C C . GLN B 1 45 ? 20.156 -7.906 -17.328 1 97.44 45 GLN B C 1
ATOM 1381 O O . GLN B 1 45 ? 19.016 -7.457 -17.219 1 97.44 45 GLN B O 1
ATOM 1386 N N . LEU B 1 46 ? 21.141 -7.227 -17.078 1 96.5 46 LEU B N 1
ATOM 1387 C CA . LEU B 1 46 ? 21.078 -5.98 -16.328 1 96.5 46 LEU B CA 1
ATOM 1388 C C . LEU B 1 46 ? 20.312 -4.918 -17.109 1 96.5 46 LEU B C 1
ATOM 1390 O O . LEU B 1 46 ? 19.578 -4.121 -16.516 1 96.5 46 LEU B O 1
ATOM 1394 N N . PHE B 1 47 ? 20.375 -4.949 -18.422 1 97.38 47 PHE B N 1
ATOM 1395 C CA . PHE B 1 47 ? 19.75 -3.879 -19.188 1 97.38 47 PHE B CA 1
ATOM 1396 C C . PHE B 1 47 ? 18.469 -4.363 -19.844 1 97.38 47 PHE B C 1
ATOM 1398 O O . PHE B 1 47 ? 17.891 -3.674 -20.688 1 97.38 47 PHE B O 1
ATOM 1405 N N . SER B 1 48 ? 17.969 -5.555 -19.406 1 97.38 48 SER B N 1
ATOM 1406 C CA . SER B 1 48 ? 16.609 -5.988 -19.734 1 97.38 48 SER B CA 1
ATOM 1407 C C . SER B 1 48 ? 15.578 -5.223 -18.922 1 97.38 48 SER B C 1
ATOM 1409 O O . SER B 1 48 ? 15.93 -4.449 -18.031 1 97.38 48 SER B O 1
ATOM 1411 N N . LEU B 1 49 ? 14.336 -5.379 -19.281 1 96.75 49 LEU B N 1
ATOM 1412 C CA . LEU B 1 49 ? 13.242 -4.766 -18.531 1 96.75 49 LEU B CA 1
ATOM 1413 C C . LEU B 1 49 ? 13.312 -5.141 -17.047 1 96.75 49 LEU B C 1
ATOM 1415 O O . LEU B 1 49 ? 13.211 -4.273 -16.188 1 96.75 49 LEU B O 1
ATOM 1419 N N . TYR B 1 50 ? 13.531 -6.395 -16.766 1 97.12 50 TYR B N 1
ATOM 1420 C CA . TYR B 1 50 ? 13.617 -6.863 -15.383 1 97.12 50 TYR B CA 1
ATOM 1421 C C . TYR B 1 50 ? 14.883 -6.355 -14.711 1 97.12 50 TYR B C 1
ATOM 1423 O O . TYR B 1 50 ? 14.898 -6.109 -13.5 1 97.12 50 TYR B O 1
ATOM 1431 N N . GLY B 1 51 ? 15.938 -6.211 -15.453 1 98.31 51 GLY B N 1
ATOM 1432 C CA . GLY B 1 51 ? 17.172 -5.668 -14.906 1 98.31 51 GLY B CA 1
ATOM 1433 C C . GLY B 1 51 ? 17.047 -4.223 -14.469 1 98.31 51 GLY B C 1
ATOM 1434 O O . GLY B 1 51 ? 17.438 -3.867 -13.359 1 98.31 51 GLY B O 1
ATOM 1435 N N . VAL B 1 52 ? 16.453 -3.434 -15.328 1 98.38 52 VAL B N 1
ATOM 1436 C CA . VAL B 1 52 ? 16.219 -2.031 -15 1 98.38 52 VAL B CA 1
ATOM 1437 C C . VAL B 1 52 ? 15.258 -1.924 -13.82 1 98.38 52 VAL B C 1
ATOM 1439 O O . VAL B 1 52 ? 15.469 -1.117 -12.914 1 98.38 52 VAL B O 1
ATOM 1442 N N . ALA B 1 53 ? 14.258 -2.754 -13.859 1 98.75 53 ALA B N 1
ATOM 1443 C CA . ALA B 1 53 ? 13.336 -2.781 -12.727 1 98.75 53 ALA B CA 1
ATOM 1444 C C . ALA B 1 53 ? 14.07 -3.117 -11.438 1 98.75 53 ALA B C 1
ATOM 1446 O O . ALA B 1 53 ? 13.836 -2.482 -10.398 1 98.75 53 ALA B O 1
ATOM 1447 N N . GLY B 1 54 ? 14.883 -4.113 -11.438 1 98.81 54 GLY B N 1
ATOM 1448 C CA . GLY B 1 54 ? 15.648 -4.504 -10.273 1 98.81 54 GLY B CA 1
ATOM 1449 C C . GLY B 1 54 ? 16.531 -3.389 -9.727 1 98.81 54 GLY B C 1
ATOM 1450 O O . GLY B 1 54 ? 16.625 -3.207 -8.516 1 98.81 54 GLY B O 1
ATOM 1451 N N . MET B 1 55 ? 17.141 -2.641 -10.625 1 98.88 55 MET B N 1
ATOM 1452 C CA . MET B 1 55 ? 18 -1.528 -10.211 1 98.88 55 MET B CA 1
ATOM 1453 C C . MET B 1 55 ? 17.172 -0.445 -9.516 1 98.88 55 MET B C 1
ATOM 1455 O O . MET B 1 55 ? 17.578 0.077 -8.477 1 98.88 55 MET B O 1
ATOM 1459 N N . LEU B 1 56 ? 16.078 -0.137 -10.086 1 98.94 56 LEU B N 1
ATOM 1460 C CA . LEU B 1 56 ? 15.211 0.857 -9.477 1 98.94 56 LEU B CA 1
ATOM 1461 C C . LEU B 1 56 ? 14.68 0.358 -8.133 1 98.94 56 LEU B C 1
ATOM 1463 O O . LEU B 1 56 ? 14.609 1.118 -7.168 1 98.94 56 LEU B O 1
ATOM 1467 N N . GLU B 1 57 ? 14.328 -0.891 -8.133 1 99 57 GLU B N 1
ATOM 1468 C CA . GLU B 1 57 ? 13.742 -1.467 -6.922 1 99 57 GLU B CA 1
ATOM 1469 C C . GLU B 1 57 ? 14.781 -1.556 -5.801 1 99 57 GLU B C 1
ATOM 1471 O O . GLU B 1 57 ? 14.492 -1.187 -4.656 1 99 57 GLU B O 1
ATOM 1476 N N . LEU B 1 58 ? 15.938 -2.004 -6.082 1 98.94 58 LEU B N 1
ATOM 1477 C CA . LEU B 1 58 ? 16.969 -2.123 -5.055 1 98.94 58 LEU B CA 1
ATOM 1478 C C . LEU B 1 58 ? 17.453 -0.747 -4.605 1 98.94 58 LEU B C 1
ATOM 1480 O O . LEU B 1 58 ? 17.422 -0.433 -3.414 1 98.94 58 LEU B O 1
ATOM 1484 N N . GLY B 1 59 ? 17.875 0.039 -5.59 1 98.88 59 GLY B N 1
ATOM 1485 C CA . GLY B 1 59 ? 18.375 1.368 -5.273 1 98.88 59 GLY B CA 1
ATOM 1486 C C . GLY B 1 59 ? 17.297 2.295 -4.738 1 98.88 59 GLY B C 1
ATOM 1487 O O . GLY B 1 59 ? 17.484 2.938 -3.703 1 98.88 59 GLY B O 1
ATOM 1488 N N . GLY B 1 60 ? 16.219 2.393 -5.484 1 98.94 60 GLY B N 1
ATOM 1489 C CA . GLY B 1 60 ? 15.109 3.244 -5.059 1 98.94 60 GLY B CA 1
ATOM 1490 C C . GLY B 1 60 ? 14.469 2.791 -3.764 1 98.94 60 GLY B C 1
ATOM 1491 O O . GLY B 1 60 ? 14.133 3.615 -2.91 1 98.94 60 GLY B O 1
ATOM 1492 N N . GLY B 1 61 ? 14.258 1.459 -3.625 1 98.94 61 GLY B N 1
ATOM 1493 C CA . GLY B 1 61 ? 13.742 0.931 -2.373 1 98.94 61 GLY B CA 1
ATOM 1494 C C . GLY B 1 61 ? 14.617 1.263 -1.178 1 98.94 61 GLY B C 1
ATOM 1495 O O . GLY B 1 61 ? 14.109 1.591 -0.103 1 98.94 61 GLY B O 1
ATOM 1496 N N . LEU B 1 62 ? 15.875 1.179 -1.343 1 98.94 62 LEU B N 1
ATOM 1497 C CA . LEU B 1 62 ? 16.812 1.516 -0.28 1 98.94 62 LEU B CA 1
ATOM 1498 C C . LEU B 1 62 ? 16.719 2.994 0.084 1 98.94 62 LEU B C 1
ATOM 1500 O O . LEU B 1 62 ? 16.734 3.348 1.265 1 98.94 62 LEU B O 1
ATOM 1504 N N . LEU B 1 63 ? 16.688 3.859 -0.909 1 98.94 63 LEU B N 1
ATOM 1505 C CA . LEU B 1 63 ? 16.547 5.289 -0.656 1 98.94 63 LEU B CA 1
ATOM 1506 C C . LEU B 1 63 ? 15.273 5.582 0.122 1 98.94 63 LEU B C 1
ATOM 1508 O O . LEU B 1 63 ? 15.297 6.344 1.094 1 98.94 63 LEU B O 1
ATOM 1512 N N . VAL B 1 64 ? 14.188 4.969 -0.286 1 98.94 64 VAL B N 1
ATOM 1513 C CA . VAL B 1 64 ? 12.914 5.172 0.389 1 98.94 64 VAL B CA 1
ATOM 1514 C C . VAL B 1 64 ? 12.977 4.602 1.804 1 98.94 64 VAL B C 1
ATOM 1516 O O . VAL B 1 64 ? 12.523 5.238 2.758 1 98.94 64 VAL B O 1
ATOM 1519 N N . LEU B 1 65 ? 13.547 3.451 1.957 1 98.94 65 LEU B N 1
ATOM 1520 C CA . LEU B 1 65 ? 13.695 2.812 3.26 1 98.94 65 LEU B CA 1
ATOM 1521 C C . LEU B 1 65 ? 14.414 3.732 4.238 1 98.94 65 LEU B C 1
ATOM 1523 O O . LEU B 1 65 ? 13.984 3.895 5.379 1 98.94 65 LEU B O 1
ATOM 1527 N N . LEU B 1 66 ? 15.398 4.379 3.773 1 98.88 66 LEU B N 1
ATOM 1528 C CA . LEU B 1 66 ? 16.234 5.234 4.609 1 98.88 66 LEU B CA 1
ATOM 1529 C C . LEU B 1 66 ? 15.602 6.617 4.766 1 98.88 66 LEU B C 1
ATOM 1531 O O . LEU B 1 66 ? 15.961 7.367 5.676 1 98.88 66 LEU B O 1
ATOM 1535 N N . GLY B 1 67 ? 14.695 6.918 3.93 1 98.88 67 GLY B N 1
ATOM 1536 C CA . GLY B 1 67 ? 14.164 8.266 3.889 1 98.88 67 GLY B CA 1
ATOM 1537 C C . GLY B 1 67 ? 15.164 9.297 3.4 1 98.88 67 GLY B C 1
ATOM 1538 O O . GLY B 1 67 ? 15.328 10.352 4.016 1 98.88 67 GLY B O 1
ATOM 1539 N N . LEU B 1 68 ? 15.852 8.977 2.383 1 98.81 68 LEU B N 1
ATOM 1540 C CA . LEU B 1 68 ? 16.812 9.844 1.717 1 98.81 68 LEU B CA 1
ATOM 1541 C C . LEU B 1 68 ? 16.344 10.188 0.305 1 98.81 68 LEU B C 1
ATOM 1543 O O . LEU B 1 68 ? 16.062 9.289 -0.496 1 98.81 68 LEU B O 1
ATOM 1547 N N . PHE B 1 69 ? 16.281 11.523 -0.038 1 98.62 69 PHE B N 1
ATOM 1548 C CA . PHE B 1 69 ? 15.711 11.945 -1.312 1 98.62 69 PHE B CA 1
ATOM 1549 C C . PHE B 1 69 ? 14.367 11.258 -1.554 1 98.62 69 PHE B C 1
ATOM 1551 O O . PHE B 1 69 ? 14.125 10.719 -2.633 1 98.62 69 PHE B O 1
ATOM 1558 N N . THR B 1 70 ? 13.594 11.25 -0.513 1 98.88 70 THR B N 1
ATOM 1559 C CA . THR B 1 70 ? 12.367 10.461 -0.518 1 98.88 70 THR B CA 1
ATOM 1560 C C . THR B 1 70 ? 11.445 10.891 -1.654 1 98.88 70 THR B C 1
ATOM 1562 O O . THR B 1 70 ? 10.977 10.062 -2.434 1 98.88 70 THR B O 1
ATOM 1565 N N . ARG B 1 71 ? 11.219 12.156 -1.827 1 98.75 71 ARG B N 1
ATOM 1566 C CA . ARG B 1 71 ? 10.211 12.656 -2.754 1 98.75 71 ARG B CA 1
ATOM 1567 C C . ARG B 1 71 ? 10.562 12.305 -4.195 1 98.75 71 ARG B C 1
ATOM 1569 O O . ARG B 1 71 ? 9.773 11.664 -4.895 1 98.75 71 ARG B O 1
ATOM 1576 N N . PRO B 1 72 ? 11.75 12.625 -4.711 1 98.88 72 PRO B N 1
ATOM 1577 C CA . PRO B 1 72 ? 12.031 12.266 -6.102 1 98.88 72 PRO B CA 1
ATOM 1578 C C . PRO B 1 72 ? 12.141 10.758 -6.309 1 98.88 72 PRO B C 1
ATOM 1580 O O . PRO B 1 72 ? 11.711 10.242 -7.344 1 98.88 72 PRO B O 1
ATOM 1583 N N . ALA B 1 73 ? 12.734 10.031 -5.363 1 98.94 73 ALA B N 1
ATOM 1584 C CA . ALA B 1 73 ? 12.812 8.578 -5.48 1 98.94 73 ALA B CA 1
ATOM 1585 C C . ALA B 1 73 ? 11.422 7.957 -5.551 1 98.94 73 ALA B C 1
ATOM 1587 O O . ALA B 1 73 ? 11.141 7.129 -6.422 1 98.94 73 ALA B O 1
ATOM 1588 N N . ALA B 1 74 ? 10.586 8.391 -4.66 1 99 74 ALA B N 1
ATOM 1589 C CA . ALA B 1 74 ? 9.227 7.848 -4.602 1 99 74 ALA B CA 1
ATOM 1590 C C . ALA B 1 74 ? 8.453 8.164 -5.879 1 99 74 ALA B C 1
ATOM 1592 O O . ALA B 1 74 ? 7.668 7.344 -6.359 1 99 74 ALA B O 1
ATOM 1593 N N . PHE B 1 75 ? 8.656 9.305 -6.41 1 98.94 75 PHE B N 1
ATOM 1594 C CA . PHE B 1 75 ? 7.969 9.68 -7.641 1 98.94 75 PHE B CA 1
ATOM 1595 C C . PHE B 1 75 ? 8.359 8.742 -8.781 1 98.94 75 PHE B C 1
ATOM 1597 O O . PHE B 1 75 ? 7.5 8.25 -9.508 1 98.94 75 PHE B O 1
ATOM 1604 N N . ILE B 1 76 ? 9.617 8.539 -8.938 1 98.94 76 ILE B N 1
ATOM 1605 C CA . ILE B 1 76 ? 10.133 7.664 -9.992 1 98.94 76 ILE B CA 1
ATOM 1606 C C . ILE B 1 76 ? 9.602 6.246 -9.789 1 98.94 76 ILE B C 1
ATOM 1608 O O . ILE B 1 76 ? 9.133 5.609 -10.734 1 98.94 76 ILE B O 1
ATOM 1612 N N . LEU B 1 77 ? 9.641 5.773 -8.547 1 99 77 LEU B N 1
ATOM 1613 C CA . LEU B 1 77 ? 9.211 4.414 -8.242 1 99 77 LEU B CA 1
ATOM 1614 C C . LEU B 1 77 ? 7.703 4.262 -8.445 1 99 77 LEU B C 1
ATOM 1616 O O . LEU B 1 77 ? 7.234 3.195 -8.844 1 99 77 LEU B O 1
ATOM 1620 N N . SER B 1 78 ? 6.949 5.289 -8.109 1 99 78 SER B N 1
ATOM 1621 C CA . SER B 1 78 ? 5.523 5.277 -8.406 1 99 78 SER B CA 1
ATOM 1622 C C . SER B 1 78 ? 5.273 5.031 -9.891 1 99 78 SER B C 1
ATOM 1624 O O . SER B 1 78 ? 4.449 4.191 -10.258 1 99 78 SER B O 1
ATOM 1626 N N . GLY B 1 79 ? 5.988 5.797 -10.703 1 98.94 79 GLY B N 1
ATOM 1627 C CA . GLY B 1 79 ? 5.891 5.598 -12.141 1 98.94 79 GLY B CA 1
ATOM 1628 C C . GLY B 1 79 ? 6.293 4.203 -12.578 1 98.94 79 GLY B C 1
ATOM 1629 O O . GLY B 1 79 ? 5.641 3.605 -13.438 1 98.94 79 GLY B O 1
ATOM 1630 N N . GLN B 1 80 ? 7.379 3.721 -12.039 1 98.94 80 GLN B N 1
ATOM 1631 C CA . GLN B 1 80 ? 7.828 2.371 -12.367 1 98.94 80 GLN B CA 1
ATOM 1632 C C . GLN B 1 80 ? 6.742 1.342 -12.062 1 98.94 80 GLN B C 1
ATOM 1634 O O . GLN B 1 80 ? 6.516 0.422 -12.852 1 98.94 80 GLN B O 1
ATOM 1639 N N . MET B 1 81 ? 6.078 1.472 -10.953 1 98.94 81 MET B N 1
ATOM 1640 C CA . MET B 1 81 ? 5.066 0.497 -10.562 1 98.94 81 MET B CA 1
ATOM 1641 C C . MET B 1 81 ? 3.822 0.628 -11.438 1 98.94 81 MET B C 1
ATOM 1643 O O . MET B 1 81 ? 3.148 -0.365 -11.719 1 98.94 81 MET B O 1
ATOM 1647 N N . ALA B 1 82 ? 3.5 1.875 -11.883 1 98.88 82 ALA B N 1
ATOM 1648 C CA . ALA B 1 82 ? 2.424 2.025 -12.859 1 98.88 82 ALA B CA 1
ATOM 1649 C C . ALA B 1 82 ? 2.742 1.276 -14.148 1 98.88 82 ALA B C 1
ATOM 1651 O O . ALA B 1 82 ? 1.901 0.541 -14.664 1 98.88 82 ALA B O 1
ATOM 1652 N N . VAL B 1 83 ? 3.941 1.435 -14.594 1 98.69 83 VAL B N 1
ATOM 1653 C CA . VAL B 1 83 ? 4.379 0.743 -15.805 1 98.69 83 VAL B CA 1
ATOM 1654 C C . VAL B 1 83 ? 4.34 -0.767 -15.578 1 98.69 83 VAL B C 1
ATOM 1656 O O . VAL B 1 83 ? 3.836 -1.515 -16.422 1 98.69 83 VAL B O 1
ATOM 1659 N N . ALA B 1 84 ? 4.859 -1.248 -14.469 1 98.56 84 ALA B N 1
ATOM 1660 C CA . ALA B 1 84 ? 4.852 -2.672 -14.141 1 98.56 84 ALA B CA 1
ATOM 1661 C C . ALA B 1 84 ? 3.428 -3.217 -14.109 1 98.56 84 ALA B C 1
ATOM 1663 O O . ALA B 1 84 ? 3.17 -4.332 -14.57 1 98.56 84 ALA B O 1
ATOM 1664 N N . TYR B 1 85 ? 2.535 -2.471 -13.562 1 98.81 85 TYR B N 1
ATOM 1665 C CA . TYR B 1 85 ? 1.146 -2.904 -13.469 1 98.81 85 TYR B CA 1
ATOM 1666 C C . TYR B 1 85 ? 0.537 -3.094 -14.852 1 98.81 85 TYR B C 1
ATOM 1668 O O . TYR B 1 85 ? -0.075 -4.125 -15.133 1 98.81 85 TYR B O 1
ATOM 1676 N N . PHE B 1 86 ? 0.725 -2.117 -15.68 1 98.69 86 PHE B N 1
ATOM 1677 C CA . PHE B 1 86 ? 0.066 -2.178 -16.969 1 98.69 86 PHE B CA 1
ATOM 1678 C C . PHE B 1 86 ? 0.799 -3.131 -17.906 1 98.69 86 PHE B C 1
ATOM 1680 O O . PHE B 1 86 ? 0.173 -3.953 -18.578 1 98.69 86 PHE B O 1
ATOM 1687 N N . ILE B 1 87 ? 2.07 -3.156 -17.969 1 97.75 87 ILE B N 1
ATOM 1688 C CA . ILE B 1 87 ? 2.832 -4.004 -18.891 1 97.75 87 ILE B CA 1
ATOM 1689 C C . ILE B 1 87 ? 2.939 -5.414 -18.312 1 97.75 87 ILE B C 1
ATOM 1691 O O . ILE B 1 87 ? 2.826 -6.402 -19.047 1 97.75 87 ILE B O 1
ATOM 1695 N N . GLY B 1 88 ? 3.129 -5.508 -17.016 1 96.62 88 GLY B N 1
ATOM 1696 C CA . GLY B 1 88 ? 3.404 -6.797 -16.406 1 96.62 88 GLY B CA 1
ATOM 1697 C C . GLY B 1 88 ? 2.148 -7.543 -16 1 96.62 88 GLY B C 1
ATOM 1698 O O . GLY B 1 88 ? 2.168 -8.766 -15.867 1 96.62 88 GLY B O 1
ATOM 1699 N N . HIS B 1 89 ? 1.054 -6.871 -15.844 1 98.12 89 HIS B N 1
ATOM 1700 C CA . HIS B 1 89 ? -0.102 -7.547 -15.266 1 98.12 89 HIS B CA 1
ATOM 1701 C C . HIS B 1 89 ? -1.341 -7.359 -16.125 1 98.12 89 HIS B C 1
ATOM 1703 O O . HIS B 1 89 ? -1.977 -8.336 -16.531 1 98.12 89 HIS B O 1
ATOM 1709 N N . VAL B 1 90 ? -1.644 -6.207 -16.594 1 98.5 90 VAL B N 1
ATOM 1710 C CA . VAL B 1 90 ? -2.871 -5.934 -17.328 1 98.5 90 VAL B CA 1
ATOM 1711 C C . VAL B 1 90 ? -2.74 -6.449 -18.766 1 98.5 90 VAL B C 1
ATOM 1713 O O . VAL B 1 90 ? -3.678 -7.043 -19.312 1 98.5 90 VAL B O 1
ATOM 1716 N N . SER B 1 91 ? -1.682 -6.219 -19.438 1 97.75 91 SER B N 1
ATOM 1717 C CA . SER B 1 91 ? -1.49 -6.562 -20.844 1 97.75 91 SER B CA 1
ATOM 1718 C C . SER B 1 91 ? -1.737 -8.047 -21.078 1 97.75 91 SER B C 1
ATOM 1720 O O . SER B 1 91 ? -2.387 -8.414 -22.062 1 97.75 91 SER B O 1
ATOM 1722 N N . GLY B 1 92 ? -1.356 -8.938 -20.203 1 95.19 92 GLY B N 1
ATOM 1723 C CA . GLY B 1 92 ? -1.475 -10.375 -20.406 1 95.19 92 GLY B CA 1
ATOM 1724 C C . GLY B 1 92 ? -2.699 -10.977 -19.75 1 95.19 92 GLY B C 1
ATOM 1725 O O . GLY B 1 92 ? -3.209 -12.008 -20.188 1 95.19 92 GLY B O 1
ATOM 1726 N N . LYS B 1 93 ? -3.191 -10.273 -18.781 1 97.12 93 LYS B N 1
ATOM 1727 C CA . LYS B 1 93 ? -4.191 -10.945 -17.953 1 97.12 93 LYS B CA 1
ATOM 1728 C C . LYS B 1 93 ? -5.5 -10.164 -17.922 1 97.12 93 LYS B C 1
ATOM 1730 O O . LYS B 1 93 ? -6.523 -10.672 -17.453 1 97.12 93 LYS B O 1
ATOM 1735 N N . GLY B 1 94 ? -5.395 -8.812 -18.391 1 97.81 94 GLY B N 1
ATOM 1736 C CA . GLY B 1 94 ? -6.574 -7.965 -18.312 1 97.81 94 GLY B CA 1
ATOM 1737 C C . GLY B 1 94 ? -6.902 -7.527 -16.906 1 97.81 94 GLY B C 1
ATOM 1738 O O . GLY B 1 94 ? -6.004 -7.176 -16.125 1 97.81 94 GLY B O 1
ATOM 1739 N N . HIS B 1 95 ? -8.25 -7.219 -16.641 1 97.81 95 HIS B N 1
ATOM 1740 C CA . HIS B 1 95 ? -8.742 -6.887 -15.312 1 97.81 95 HIS B CA 1
ATOM 1741 C C . HIS B 1 95 ? -8.062 -5.637 -14.766 1 97.81 95 HIS B C 1
ATOM 1743 O O . HIS B 1 95 ? -7.586 -5.629 -13.625 1 97.81 95 HIS B O 1
ATOM 1749 N N . ALA B 1 96 ? -8.008 -4.68 -15.578 1 98.31 96 ALA B N 1
ATOM 1750 C CA . ALA B 1 96 ? -7.324 -3.438 -15.227 1 98.31 96 ALA B CA 1
ATOM 1751 C C . ALA B 1 96 ? -7.883 -2.852 -13.93 1 98.31 96 ALA B C 1
ATOM 1753 O O . ALA B 1 96 ? -7.152 -2.242 -13.148 1 98.31 96 ALA B O 1
ATOM 1754 N N . LEU B 1 97 ? -9.156 -3.105 -13.68 1 98.5 97 LEU B N 1
ATOM 1755 C CA . LEU B 1 97 ? -9.789 -2.467 -12.531 1 98.5 97 LEU B CA 1
ATOM 1756 C C . LEU B 1 97 ? -9.961 -3.453 -11.383 1 98.5 97 LEU B C 1
ATOM 1758 O O . LEU B 1 97 ? -10.555 -3.121 -10.359 1 98.5 97 LEU B O 1
ATOM 1762 N N . ILE B 1 98 ? -9.484 -4.633 -11.445 1 98.69 98 ILE B N 1
ATOM 1763 C CA . ILE B 1 98 ? -9.555 -5.656 -10.406 1 98.69 98 ILE B CA 1
ATOM 1764 C C . ILE B 1 98 ? -8.172 -6.273 -10.195 1 98.69 98 ILE B C 1
ATOM 1766 O O . ILE B 1 98 ? -7.973 -7.465 -10.461 1 98.69 98 ILE B O 1
ATOM 1770 N N . PRO B 1 99 ? -7.285 -5.578 -9.609 1 98.62 99 PRO B N 1
ATOM 1771 C CA . PRO B 1 99 ? -5.863 -5.93 -9.586 1 98.62 99 PRO B CA 1
ATOM 1772 C C . PRO B 1 99 ? -5.598 -7.277 -8.922 1 98.62 99 PRO B C 1
ATOM 1774 O O . PRO B 1 99 ? -4.652 -7.977 -9.289 1 98.62 99 PRO B O 1
ATOM 1777 N N . PHE B 1 100 ? -6.445 -7.668 -7.961 1 97.88 100 PHE B N 1
ATOM 1778 C CA . PHE B 1 100 ? -6.133 -8.93 -7.301 1 97.88 100 PHE B CA 1
ATOM 1779 C C . PHE B 1 100 ? -6.383 -10.109 -8.234 1 97.88 100 PHE B C 1
ATOM 1781 O O . PHE B 1 100 ? -5.918 -11.219 -7.98 1 97.88 100 PHE B O 1
ATOM 1788 N N . MET B 1 101 ? -7.047 -9.852 -9.398 1 98 101 MET B N 1
ATOM 1789 C CA . MET B 1 101 ? -7.332 -10.922 -10.359 1 98 101 MET B CA 1
ATOM 1790 C C . MET B 1 101 ? -6.195 -11.07 -11.359 1 98 101 MET B C 1
ATOM 1792 O O . MET B 1 101 ? -6.121 -12.07 -12.078 1 98 101 MET B O 1
ATOM 1796 N N . ASN B 1 102 ? -5.367 -10.133 -11.453 1 97.94 102 ASN B N 1
ATOM 1797 C CA . ASN B 1 102 ? -4.312 -10.219 -12.461 1 97.94 102 ASN B CA 1
ATOM 1798 C C . ASN B 1 102 ? -2.932 -10.297 -11.812 1 97.94 102 ASN B C 1
ATOM 1800 O O . ASN B 1 102 ? -1.916 -10.148 -12.492 1 97.94 102 ASN B O 1
ATOM 1804 N N . GLY B 1 103 ? -2.854 -10.383 -10.477 1 97.31 103 GLY B N 1
ATOM 1805 C CA . GLY B 1 103 ? -1.592 -10.539 -9.773 1 97.31 103 GLY B CA 1
ATOM 1806 C C . GLY B 1 103 ? -0.859 -9.227 -9.562 1 97.31 103 GLY B C 1
ATOM 1807 O O . GLY B 1 103 ? 0.317 -9.219 -9.188 1 97.31 103 GLY B O 1
ATOM 1808 N N . GLY B 1 104 ? -1.532 -8.062 -9.844 1 98.44 104 GLY B N 1
ATOM 1809 C CA . GLY B 1 104 ? -0.862 -6.773 -9.836 1 98.44 104 GLY B CA 1
ATOM 1810 C C . GLY B 1 104 ? -1.228 -5.922 -8.633 1 98.44 104 GLY B C 1
ATOM 1811 O O . GLY B 1 104 ? -0.983 -4.711 -8.625 1 98.44 104 GLY B O 1
ATOM 1812 N N . GLU B 1 105 ? -1.838 -6.465 -7.645 1 98.75 105 GLU B N 1
ATOM 1813 C CA . GLU B 1 105 ? -2.342 -5.664 -6.531 1 98.75 105 GLU B CA 1
ATOM 1814 C C . GLU B 1 105 ? -1.201 -4.996 -5.773 1 98.75 105 GLU B C 1
ATOM 1816 O O . GLU B 1 105 ? -1.31 -3.832 -5.375 1 98.75 105 GLU B O 1
ATOM 1821 N N . ALA B 1 106 ? -0.136 -5.738 -5.547 1 98.81 106 ALA B N 1
ATOM 1822 C CA . ALA B 1 106 ? 1.01 -5.133 -4.875 1 98.81 106 ALA B CA 1
ATOM 1823 C C . ALA B 1 106 ? 1.585 -3.982 -5.695 1 98.81 106 ALA B C 1
ATOM 1825 O O . ALA B 1 106 ? 1.901 -2.922 -5.148 1 98.81 106 ALA B O 1
ATOM 1826 N N . ALA B 1 107 ? 1.723 -4.203 -7.008 1 98.88 107 ALA B N 1
ATOM 1827 C CA . ALA B 1 107 ? 2.244 -3.154 -7.875 1 98.88 107 ALA B CA 1
ATOM 1828 C C . ALA B 1 107 ? 1.385 -1.896 -7.797 1 98.88 107 ALA B C 1
ATOM 1830 O O . ALA B 1 107 ? 1.908 -0.785 -7.672 1 98.88 107 ALA B O 1
ATOM 1831 N N . ALA B 1 108 ? 0.112 -2.09 -7.863 1 98.94 108 ALA B N 1
ATOM 1832 C CA . ALA B 1 108 ? -0.807 -0.958 -7.781 1 98.94 108 ALA B CA 1
ATOM 1833 C C . ALA B 1 108 ? -0.683 -0.248 -6.438 1 98.94 108 ALA B C 1
ATOM 1835 O O . ALA B 1 108 ? -0.583 0.98 -6.383 1 98.94 108 ALA B O 1
ATOM 1836 N N . LEU B 1 109 ? -0.685 -0.998 -5.355 1 98.94 109 LEU B N 1
ATOM 1837 C CA . LEU B 1 109 ? -0.58 -0.405 -4.027 1 98.94 109 LEU B CA 1
ATOM 1838 C C . LEU B 1 109 ? 0.737 0.348 -3.869 1 98.94 109 LEU B C 1
ATOM 1840 O O . LEU B 1 109 ? 0.758 1.469 -3.357 1 98.94 109 LEU B O 1
ATOM 1844 N N . PHE B 1 110 ? 1.833 -0.278 -4.316 1 98.94 110 PHE B N 1
ATOM 1845 C CA . PHE B 1 110 ? 3.113 0.417 -4.27 1 98.94 110 PHE B CA 1
ATOM 1846 C C . PHE B 1 110 ? 3.043 1.734 -5.031 1 98.94 110 PHE B C 1
ATOM 1848 O O . PHE B 1 110 ? 3.561 2.754 -4.566 1 98.94 110 PHE B O 1
ATOM 1855 N N . SER B 1 111 ? 2.445 1.701 -6.191 1 99 111 SER B N 1
ATOM 1856 C CA . SER B 1 111 ? 2.365 2.908 -7.008 1 99 111 SER B CA 1
ATOM 1857 C C . SER B 1 111 ? 1.714 4.051 -6.238 1 99 111 SER B C 1
ATOM 1859 O O . SER B 1 111 ? 2.252 5.16 -6.191 1 99 111 SER B O 1
ATOM 1861 N N . PHE B 1 112 ? 0.666 3.789 -5.633 1 99 112 PHE B N 1
ATOM 1862 C CA . PHE B 1 112 ? -0.077 4.84 -4.949 1 99 112 PHE B CA 1
ATOM 1863 C C . PHE B 1 112 ? 0.605 5.219 -3.641 1 99 112 PHE B C 1
ATOM 1865 O O . PHE B 1 112 ? 0.568 6.383 -3.229 1 99 112 PHE B O 1
ATOM 1872 N N . VAL B 1 113 ? 1.173 4.211 -2.885 1 99 113 VAL B N 1
ATOM 1873 C CA . VAL B 1 113 ? 1.926 4.504 -1.671 1 99 113 VAL B CA 1
ATOM 1874 C C . VAL B 1 113 ? 3.094 5.434 -2 1 99 113 VAL B C 1
ATOM 1876 O O . VAL B 1 113 ? 3.303 6.441 -1.324 1 99 113 VAL B O 1
ATOM 1879 N N . PHE B 1 114 ? 3.822 5.121 -3.062 1 99 114 PHE B N 1
ATOM 1880 C CA . PHE B 1 114 ? 4.977 5.934 -3.441 1 99 114 PHE B CA 1
ATOM 1881 C C . PHE B 1 114 ? 4.535 7.305 -3.939 1 99 114 PHE B C 1
ATOM 1883 O O . PHE B 1 114 ? 5.23 8.297 -3.73 1 99 114 PHE B O 1
ATOM 1890 N N . LEU B 1 115 ? 3.412 7.336 -4.625 1 98.94 115 LEU B N 1
ATOM 1891 C CA . LEU B 1 115 ? 2.885 8.633 -5.031 1 98.94 115 LEU B CA 1
ATOM 1892 C C . LEU B 1 115 ? 2.627 9.516 -3.814 1 98.94 115 LEU B C 1
ATOM 1894 O O . LEU B 1 115 ? 2.951 10.711 -3.826 1 98.94 115 LEU B O 1
ATOM 1898 N N . TYR B 1 116 ? 2.109 8.922 -2.828 1 98.94 116 TYR B N 1
ATOM 1899 C CA . TYR B 1 116 ? 1.838 9.711 -1.63 1 98.94 116 TYR B CA 1
ATOM 1900 C C . TYR B 1 116 ? 3.135 10.133 -0.953 1 98.94 116 TYR B C 1
ATOM 1902 O O . TYR B 1 116 ? 3.25 11.266 -0.473 1 98.94 116 TYR B O 1
ATOM 1910 N N . LEU B 1 117 ? 4.066 9.242 -0.865 1 98.94 117 LEU B N 1
ATOM 1911 C CA . LEU B 1 117 ? 5.348 9.586 -0.254 1 98.94 117 LEU B CA 1
ATOM 1912 C C . LEU B 1 117 ? 6.039 10.703 -1.032 1 98.94 117 LEU B C 1
ATOM 1914 O O . LEU B 1 117 ? 6.734 11.539 -0.446 1 98.94 117 LEU B O 1
ATOM 1918 N N . ALA B 1 118 ? 5.836 10.727 -2.316 1 98.88 118 ALA B N 1
ATOM 1919 C CA . ALA B 1 118 ? 6.383 11.82 -3.125 1 98.88 118 ALA B CA 1
ATOM 1920 C C . ALA B 1 118 ? 5.82 13.164 -2.682 1 98.88 118 ALA B C 1
ATOM 1922 O O . ALA B 1 118 ? 6.523 14.18 -2.719 1 98.88 118 ALA B O 1
ATOM 1923 N N . ALA B 1 119 ? 4.621 13.164 -2.297 1 98.56 119 ALA B N 1
ATOM 1924 C CA . ALA B 1 119 ? 3.963 14.391 -1.864 1 98.56 119 ALA B CA 1
ATOM 1925 C C . ALA B 1 119 ? 4.254 14.68 -0.395 1 98.56 119 ALA B C 1
ATOM 1927 O O . ALA B 1 119 ? 4.477 15.836 -0.017 1 98.56 119 ALA B O 1
ATOM 1928 N N . ALA B 1 120 ? 4.301 13.672 0.412 1 97.81 120 ALA B N 1
ATOM 1929 C CA . ALA B 1 120 ? 4.312 13.82 1.865 1 97.81 120 ALA B CA 1
ATOM 1930 C C . ALA B 1 120 ? 5.738 13.93 2.395 1 97.81 120 ALA B C 1
ATOM 1932 O O . ALA B 1 120 ? 5.969 14.492 3.471 1 97.81 120 ALA B O 1
ATOM 1933 N N . GLY B 1 121 ? 6.695 13.258 1.681 1 97.56 121 GLY B N 1
ATOM 1934 C CA . GLY B 1 121 ? 8.07 13.211 2.152 1 97.56 121 GLY B CA 1
ATOM 1935 C C . GLY B 1 121 ? 8.359 12.008 3.027 1 97.56 121 GLY B C 1
ATOM 1936 O O . GLY B 1 121 ? 7.617 11.023 3.004 1 97.56 121 GLY B O 1
ATOM 1937 N N . GLY B 1 122 ? 9.461 12.117 3.768 1 98 122 GLY B N 1
ATOM 1938 C CA . GLY B 1 122 ? 10.023 10.922 4.383 1 98 122 GLY B CA 1
ATOM 1939 C C . GLY B 1 122 ? 9.539 10.703 5.805 1 98 122 GLY B C 1
ATOM 1940 O O . GLY B 1 122 ? 9.75 9.633 6.375 1 98 122 GLY B O 1
ATOM 1941 N N . GLY B 1 123 ? 8.938 11.633 6.402 1 97.12 123 GLY B N 1
ATOM 1942 C CA . GLY B 1 123 ? 8.484 11.508 7.777 1 97.12 123 GLY B CA 1
ATOM 1943 C C . GLY B 1 123 ? 9.57 11.789 8.797 1 97.12 123 GLY B C 1
ATOM 1944 O O . GLY B 1 123 ? 10.695 12.125 8.43 1 97.12 123 GLY B O 1
ATOM 1945 N N . LYS B 1 124 ? 9.234 11.617 10.039 1 97.19 124 LYS B N 1
ATOM 1946 C CA . LYS B 1 124 ? 10.039 12.047 11.18 1 97.19 124 LYS B CA 1
ATOM 1947 C C . LYS B 1 124 ? 11.352 11.273 11.25 1 97.19 124 LYS B C 1
ATOM 1949 O O . LYS B 1 124 ? 12.398 11.844 11.586 1 97.19 124 LYS B O 1
ATOM 1954 N N . TRP B 1 125 ? 11.273 9.984 10.93 1 98.38 125 TRP B N 1
ATOM 1955 C CA . TRP B 1 125 ? 12.445 9.125 11.078 1 98.38 125 TRP B CA 1
ATOM 1956 C C . TRP B 1 125 ? 13.164 8.945 9.75 1 98.38 125 TRP B C 1
ATOM 1958 O O . TRP B 1 125 ? 13.57 7.836 9.398 1 98.38 125 TRP B O 1
ATOM 1968 N N . SER B 1 126 ? 13.344 10.055 9.039 1 98.62 126 SER B N 1
ATOM 1969 C CA . SER B 1 126 ? 13.992 10 7.734 1 98.62 126 SER B CA 1
ATOM 1970 C C . SER B 1 126 ? 15.359 10.688 7.766 1 98.62 126 SER B C 1
ATOM 1972 O O . SER B 1 126 ? 15.586 11.594 8.57 1 98.62 126 SER B O 1
ATOM 1974 N N . LEU B 1 127 ? 16.25 10.281 6.91 1 98.5 127 LEU B N 1
ATOM 1975 C CA . LEU B 1 127 ? 17.516 10.984 6.746 1 98.5 127 LEU B CA 1
ATOM 1976 C C . LEU B 1 127 ? 17.281 12.383 6.184 1 98.5 127 LEU B C 1
ATOM 1978 O O . LEU B 1 127 ? 18.031 13.312 6.512 1 98.5 127 LEU B O 1
ATOM 1982 N N . ASP B 1 128 ? 16.297 12.5 5.355 1 97.75 128 ASP B N 1
ATOM 1983 C CA . ASP B 1 128 ? 15.93 13.836 4.887 1 97.75 128 ASP B CA 1
ATOM 1984 C C . ASP B 1 128 ? 15.695 14.789 6.059 1 97.75 128 ASP B C 1
ATOM 1986 O O . ASP B 1 128 ? 16.156 15.93 6.039 1 97.75 128 ASP B O 1
ATOM 1990 N N . ALA B 1 129 ? 14.984 14.305 7.086 1 95.5 129 ALA B N 1
ATOM 1991 C CA . ALA B 1 129 ? 14.664 15.109 8.258 1 95.5 129 ALA B CA 1
ATOM 1992 C C . ALA B 1 129 ? 15.914 15.43 9.062 1 95.5 129 ALA B C 1
ATOM 1994 O O . ALA B 1 129 ? 16.062 16.547 9.578 1 95.5 129 ALA B O 1
ATOM 1995 N N . MET B 1 130 ? 16.766 14.516 9.117 1 95.31 130 MET B N 1
ATOM 1996 C CA . MET B 1 130 ? 18 14.695 9.875 1 95.31 130 MET B CA 1
ATOM 1997 C C . MET B 1 130 ? 18.906 15.719 9.195 1 95.31 130 MET B C 1
ATOM 1999 O O . MET B 1 130 ? 19.531 16.547 9.867 1 95.31 130 MET B O 1
ATOM 2003 N N . LEU B 1 131 ? 18.969 15.641 7.957 1 93.19 131 LEU B N 1
ATOM 2004 C CA . LEU B 1 131 ? 19.844 16.531 7.195 1 93.19 131 LEU B CA 1
ATOM 2005 C C . LEU B 1 131 ? 19.312 17.953 7.207 1 93.19 131 LEU B C 1
ATOM 2007 O O . LEU B 1 131 ? 20.094 18.922 7.195 1 93.19 131 LEU B O 1
ATOM 2011 N N . CYS B 1 132 ? 18.031 18.125 7.168 1 87.5 132 CYS B N 1
ATOM 2012 C CA . CYS B 1 132 ? 17.422 19.453 7.227 1 87.5 132 CYS B CA 1
ATOM 2013 C C . CYS B 1 132 ? 17.656 20.109 8.586 1 87.5 132 CYS B C 1
ATOM 2015 O O . CYS B 1 132 ? 17.906 21.312 8.672 1 87.5 132 CYS B O 1
ATOM 2017 N N . LYS B 1 133 ? 17.641 19.312 9.633 1 86.19 133 LYS B N 1
ATOM 2018 C CA . LYS B 1 133 ? 17.891 19.828 10.977 1 86.19 133 LYS B CA 1
ATOM 2019 C C . LYS B 1 133 ? 19.328 20.266 11.141 1 86.19 133 LYS B C 1
ATOM 2021 O O . LYS B 1 133 ? 19.609 21.312 11.75 1 86.19 133 LYS B O 1
ATOM 2026 N N . LYS B 1 134 ? 20.156 19.594 10.57 1 82.81 134 LYS B N 1
ATOM 2027 C CA . LYS B 1 134 ? 21.562 19.938 10.656 1 82.81 134 LYS B CA 1
ATOM 2028 C C . LYS B 1 134 ? 21.859 21.234 9.898 1 82.81 134 LYS B C 1
ATOM 2030 O O . LYS B 1 134 ? 22.672 22.047 10.352 1 82.81 134 LYS B O 1
ATOM 2035 N N . ARG B 1 135 ? 21.156 21.359 8.922 1 78.19 135 ARG B N 1
ATOM 2036 C CA . ARG B 1 135 ? 21.375 22.547 8.117 1 78.19 135 ARG B CA 1
ATOM 2037 C C . ARG B 1 135 ? 20.828 23.781 8.812 1 78.19 135 ARG B C 1
ATOM 2039 O O . ARG B 1 135 ? 21.297 24.906 8.586 1 78.19 135 ARG B O 1
ATOM 2046 N N . GLN B 1 136 ? 19.812 23.438 9.625 1 71.81 136 GLN B N 1
ATOM 2047 C CA . GLN B 1 136 ? 19.234 24.594 10.32 1 71.81 136 GLN B CA 1
ATOM 2048 C C . GLN B 1 136 ? 19.984 24.891 11.609 1 71.81 136 GLN B C 1
ATOM 2050 O O . GLN B 1 136 ? 19.781 25.938 12.227 1 71.81 136 GLN B O 1
ATOM 2055 N N . GLY B 1 137 ? 21.281 24.438 11.82 1 62.16 137 GLY B N 1
ATOM 2056 C CA . GLY B 1 137 ? 22.219 24.781 12.875 1 62.16 137 GLY B CA 1
ATOM 2057 C C . GLY B 1 137 ? 21.812 24.266 14.242 1 62.16 137 GLY B C 1
ATOM 2058 O O . GLY B 1 137 ? 22.375 24.672 15.258 1 62.16 137 GLY B O 1
ATOM 2059 N N . TYR B 1 138 ? 20.812 23.578 14.562 1 47.09 138 TYR B N 1
ATOM 2060 C CA . TYR B 1 138 ? 20.609 23.375 15.992 1 47.09 138 TYR B CA 1
ATOM 2061 C C . TYR B 1 138 ? 21.375 22.141 16.469 1 47.09 138 TYR B C 1
ATOM 2063 O O . TYR B 1 138 ? 21.594 21.203 15.711 1 47.09 138 TYR B O 1
#